Protein AF-D7LCH1-F1 (afdb_monomer_lite)

pLDDT: mean 83.18, std 15.88, range [35.47, 98.12]

Structure (mmCIF, N/CA/C/O backbone):
data_AF-D7LCH1-F1
#
_entry.id   AF-D7LCH1-F1
#
loop_
_atom_site.group_PDB
_atom_site.id
_atom_site.type_symbol
_atom_site.label_atom_id
_atom_site.label_alt_id
_atom_site.label_comp_id
_atom_site.label_asym_id
_atom_site.label_entity_id
_atom_site.label_seq_id
_atom_site.pdbx_PDB_ins_code
_atom_site.Cartn_x
_atom_site.Cartn_y
_atom_site.Cartn_z
_atom_site.occupancy
_atom_site.B_iso_or_equiv
_atom_site.auth_seq_id
_atom_site.auth_comp_id
_atom_site.auth_asym_id
_atom_site.auth_atom_id
_atom_site.pdbx_PDB_model_num
ATOM 1 N N . MET A 1 1 ? -57.803 8.900 32.829 1.00 73.75 1 MET A N 1
ATOM 2 C CA . MET A 1 1 ? -57.275 7.918 33.805 1.00 73.75 1 MET A CA 1
ATOM 3 C C . MET A 1 1 ? -57.271 6.503 33.220 1.00 73.75 1 MET A C 1
ATOM 5 O O . MET A 1 1 ? -56.228 5.870 33.260 1.00 73.75 1 MET A O 1
ATOM 9 N N . GLU A 1 2 ? -58.357 6.046 32.583 1.00 81.81 2 GLU A N 1
ATOM 10 C CA . GLU A 1 2 ? -58.439 4.719 31.927 1.00 81.81 2 GLU A CA 1
ATOM 11 C C . GLU A 1 2 ? -57.365 4.449 30.860 1.00 81.81 2 GLU A C 1
ATOM 13 O O . GLU A 1 2 ? -56.779 3.370 30.848 1.00 81.81 2 GLU A O 1
ATOM 18 N N . ALA A 1 3 ? -57.042 5.430 30.008 1.00 83.75 3 ALA A N 1
ATOM 19 C CA . ALA A 1 3 ? -55.976 5.284 29.010 1.00 83.75 3 ALA A CA 1
ATOM 20 C C . ALA A 1 3 ? -54.588 5.071 29.649 1.00 83.75 3 ALA A C 1
ATOM 22 O O . ALA A 1 3 ? -53.790 4.275 29.167 1.00 83.75 3 ALA A O 1
ATOM 23 N N . LEU A 1 4 ? -54.317 5.735 30.779 1.00 84.38 4 LEU A N 1
ATOM 24 C CA . LEU A 1 4 ? -53.052 5.620 31.515 1.00 84.38 4 LEU A CA 1
ATOM 25 C C . LEU A 1 4 ? -52.938 4.240 32.181 1.00 84.38 4 LEU A C 1
ATOM 27 O O . LEU A 1 4 ? -51.890 3.607 32.120 1.00 84.38 4 LEU A O 1
ATOM 31 N N . ILE A 1 5 ? -54.043 3.741 32.743 1.00 88.62 5 ILE A N 1
ATOM 32 C CA . ILE A 1 5 ? -54.142 2.388 33.312 1.00 88.62 5 ILE A CA 1
ATOM 33 C C . ILE A 1 5 ? -53.990 1.317 32.220 1.00 88.62 5 ILE A C 1
ATOM 35 O O . ILE A 1 5 ? -53.261 0.346 32.412 1.00 88.62 5 ILE A O 1
ATOM 39 N N . SER A 1 6 ? -54.620 1.507 31.058 1.00 90.62 6 SER A N 1
ATOM 40 C CA . SER A 1 6 ? -54.492 0.588 29.918 1.00 90.62 6 SER A CA 1
ATOM 41 C C . SER A 1 6 ? -53.052 0.533 29.403 1.00 90.62 6 SER A C 1
ATOM 43 O O . SER A 1 6 ? -52.514 -0.554 29.205 1.00 90.62 6 SER A O 1
ATOM 45 N N . ASN A 1 7 ? -52.390 1.689 29.282 1.00 90.62 7 ASN A N 1
ATOM 46 C CA . ASN A 1 7 ? -50.976 1.765 28.909 1.00 90.62 7 ASN A CA 1
ATOM 47 C C . ASN A 1 7 ? -50.063 1.107 29.953 1.00 90.62 7 ASN A C 1
ATOM 49 O O . ASN A 1 7 ? -49.114 0.422 29.583 1.00 90.62 7 ASN A O 1
ATOM 53 N N . LEU A 1 8 ? -50.362 1.261 31.248 1.00 92.44 8 LEU A N 1
ATOM 54 C CA . LEU A 1 8 ? -49.617 0.611 32.327 1.00 92.44 8 LEU A CA 1
ATOM 55 C C . LEU A 1 8 ? -49.705 -0.918 32.229 1.00 92.44 8 LEU A C 1
ATOM 57 O O . LEU A 1 8 ? -48.682 -1.598 32.284 1.00 92.44 8 LEU A O 1
ATOM 61 N N . PHE A 1 9 ? -50.909 -1.470 32.058 1.00 94.06 9 PHE A N 1
ATOM 62 C CA . PHE A 1 9 ? -51.089 -2.917 31.910 1.00 94.06 9 PHE A CA 1
ATOM 63 C C . PHE A 1 9 ? -50.500 -3.457 30.606 1.00 94.06 9 PHE A C 1
ATOM 65 O O . PHE A 1 9 ? -49.932 -4.553 30.611 1.00 94.06 9 PHE A O 1
ATOM 72 N N . GLY A 1 10 ? -50.587 -2.687 29.518 1.00 94.62 10 GLY A N 1
ATOM 73 C CA . GLY A 1 10 ? -49.908 -2.992 28.262 1.00 94.62 10 GLY A CA 1
ATOM 74 C C . GLY A 1 10 ? -48.400 -3.098 28.467 1.00 94.62 10 GLY A C 1
ATOM 75 O O . GLY A 1 10 ? -47.816 -4.129 28.151 1.00 94.62 10 GLY A O 1
ATOM 76 N N . ASN A 1 11 ? -47.792 -2.098 29.109 1.00 94.44 11 ASN A N 1
ATOM 77 C CA . ASN A 1 11 ? -46.360 -2.100 29.385 1.00 94.44 11 ASN A CA 1
ATOM 78 C C . ASN A 1 11 ? -45.929 -3.264 30.291 1.00 94.44 11 ASN A C 1
ATOM 80 O O . ASN A 1 11 ? -44.979 -3.973 29.977 1.00 94.44 11 ASN A O 1
ATOM 84 N N . ILE A 1 12 ? -46.673 -3.535 31.370 1.00 94.44 12 ILE A N 1
ATOM 85 C CA . ILE A 1 12 ? -46.417 -4.691 32.246 1.00 94.44 12 ILE A CA 1
ATOM 86 C C . ILE A 1 12 ? -46.485 -6.006 31.455 1.00 94.44 12 ILE A C 1
ATOM 88 O O . ILE A 1 12 ? -45.713 -6.925 31.727 1.00 94.44 12 ILE A O 1
ATOM 92 N N . SER A 1 13 ? -47.402 -6.117 30.492 1.00 94.75 13 SER A N 1
ATOM 93 C CA . SER A 1 13 ? -47.516 -7.303 29.638 1.00 94.75 13 SER A CA 1
ATOM 94 C C . SER A 1 13 ? -46.321 -7.427 28.690 1.00 94.75 13 SER A C 1
ATOM 96 O O . SER A 1 13 ? -45.734 -8.504 28.619 1.00 94.75 13 SER A O 1
ATOM 98 N N . SER A 1 14 ? -45.895 -6.332 28.050 1.00 93.94 14 SER A N 1
ATOM 99 C CA . SER A 1 14 ? -44.679 -6.293 27.224 1.00 93.94 14 SER A CA 1
ATOM 100 C C . SER A 1 14 ? -43.423 -6.642 28.026 1.00 93.94 14 SER A C 1
ATOM 102 O O . SER A 1 14 ? -42.626 -7.470 27.593 1.00 93.94 14 SER A O 1
ATOM 104 N N . LEU A 1 15 ? -43.281 -6.093 29.237 1.00 95.19 15 LEU A N 1
ATOM 105 C CA . LEU A 1 15 ? -42.163 -6.379 30.137 1.00 95.19 15 LEU A CA 1
ATOM 106 C C . LEU A 1 15 ? -42.112 -7.864 30.527 1.00 95.19 15 LEU A C 1
ATOM 108 O O . LEU A 1 15 ? -41.034 -8.454 30.561 1.00 95.19 15 LEU A O 1
ATOM 112 N N . LYS A 1 16 ? -43.267 -8.487 30.798 1.00 95.31 16 LYS A N 1
ATOM 113 C CA . LYS A 1 16 ? -43.349 -9.931 31.071 1.00 95.31 16 LYS A CA 1
ATOM 114 C C . LYS A 1 16 ? -42.890 -10.758 29.874 1.00 95.31 16 LYS A C 1
ATOM 116 O O . LYS A 1 16 ? -42.124 -11.697 30.066 1.00 95.31 16 LYS A O 1
ATOM 121 N N . SER A 1 17 ? -43.326 -10.409 28.665 1.00 95.06 17 SER A N 1
ATOM 122 C CA . SER A 1 17 ? -42.895 -11.095 27.442 1.00 95.06 17 SER A CA 1
ATOM 123 C C . SER A 1 17 ? -41.387 -10.966 27.228 1.00 95.06 17 SER A C 1
ATOM 125 O O . SER A 1 17 ? -40.713 -11.979 27.068 1.00 95.06 17 SER A O 1
ATOM 127 N N . ALA A 1 18 ? -40.839 -9.753 27.345 1.00 93.69 18 ALA A N 1
ATOM 128 C CA . ALA A 1 18 ? -39.402 -9.506 27.223 1.00 93.69 18 ALA A CA 1
ATOM 129 C C . ALA A 1 18 ? -38.585 -10.278 28.275 1.00 93.69 18 ALA A C 1
ATOM 131 O O . ALA A 1 18 ? -37.511 -10.801 27.986 1.00 93.69 18 ALA A O 1
ATOM 132 N N . TYR A 1 19 ? -39.110 -10.408 29.496 1.00 95.12 19 TYR A N 1
ATOM 133 C CA . TYR A 1 19 ? -38.478 -11.208 30.543 1.00 95.12 19 TYR A CA 1
ATOM 134 C C . TYR A 1 19 ? -38.484 -12.713 30.226 1.00 95.12 19 TYR A C 1
ATOM 136 O O . TYR A 1 19 ? -37.492 -13.393 30.483 1.00 95.12 19 TYR A O 1
ATOM 144 N N . ILE A 1 20 ? -39.565 -13.240 29.642 1.00 95.00 20 ILE A N 1
ATOM 145 C CA . ILE A 1 20 ? -39.625 -14.637 29.184 1.00 95.00 20 ILE A CA 1
ATOM 146 C C . ILE A 1 20 ? -38.625 -14.869 28.047 1.00 95.00 20 ILE A C 1
ATOM 148 O O . ILE A 1 20 ? -37.915 -15.873 28.060 1.00 95.00 20 ILE A O 1
ATOM 152 N N . GLU A 1 21 ? -38.523 -13.940 27.095 1.00 93.00 21 GLU A N 1
ATOM 153 C CA . GLU A 1 21 ? -37.528 -14.003 26.019 1.00 93.00 21 GLU A CA 1
ATOM 154 C C . GLU A 1 21 ? -36.103 -14.021 26.584 1.00 93.00 21 GLU A C 1
ATOM 156 O O . GLU A 1 21 ? -35.309 -14.887 26.209 1.00 93.00 21 GLU A O 1
ATOM 161 N N . LEU A 1 22 ? -35.808 -13.156 27.561 1.00 94.31 22 LEU A N 1
ATOM 162 C CA . LEU A 1 22 ? -34.526 -13.138 28.267 1.00 94.31 22 LEU A CA 1
ATOM 163 C C . LEU A 1 22 ? -34.238 -14.482 28.954 1.00 94.31 22 LEU A C 1
ATOM 165 O O . LEU A 1 22 ? -33.153 -15.034 28.790 1.00 94.31 22 LEU A O 1
ATOM 169 N N . GLN A 1 23 ? -35.214 -15.048 29.675 1.00 95.00 23 GLN A N 1
ATOM 170 C CA . GLN A 1 23 ? -35.079 -16.370 30.297 1.00 95.00 23 GLN A CA 1
ATOM 171 C C . GLN A 1 23 ? -34.851 -17.476 29.261 1.00 95.00 23 GLN A C 1
ATOM 173 O O . GLN A 1 23 ? -34.010 -18.348 29.471 1.00 95.00 23 GLN A O 1
ATOM 178 N N . SER A 1 24 ? -35.557 -17.435 28.131 1.00 91.81 24 SER A N 1
ATOM 179 C CA . SER A 1 24 ? -35.412 -18.428 27.064 1.00 91.81 24 SER A CA 1
ATOM 180 C C . SER A 1 24 ? -34.032 -18.377 26.400 1.00 91.81 24 SER A C 1
ATOM 182 O O . SER A 1 24 ? -33.470 -19.417 26.066 1.00 91.81 24 SER A O 1
ATOM 184 N N . ALA A 1 25 ? -33.430 -17.187 26.291 1.00 93.12 25 ALA A N 1
ATOM 185 C CA . ALA A 1 25 ? -32.092 -16.994 25.736 1.00 93.12 25 ALA A CA 1
ATOM 186 C C . ALA A 1 25 ? -30.969 -17.540 26.641 1.00 93.12 25 ALA A C 1
ATOM 188 O O . ALA A 1 25 ? -29.835 -17.721 26.195 1.00 93.12 25 ALA A O 1
ATOM 189 N N . HIS A 1 26 ? -31.272 -17.839 27.909 1.00 90.62 26 HIS A N 1
ATOM 190 C CA . HIS A 1 26 ? -30.342 -18.518 28.807 1.00 90.62 26 HIS A CA 1
ATOM 191 C C . HIS A 1 26 ? -30.301 -20.041 28.601 1.00 90.62 26 HIS A C 1
ATOM 193 O O . HIS A 1 26 ? -29.420 -20.694 29.163 1.00 90.62 26 HIS A O 1
ATOM 199 N N . THR A 1 27 ? -31.225 -20.649 27.843 1.00 88.88 27 THR A N 1
ATOM 200 C CA . THR A 1 27 ? -31.251 -22.108 27.634 1.00 88.88 27 THR A CA 1
ATOM 201 C C . THR A 1 27 ? -31.766 -22.492 26.236 1.00 88.88 27 THR A C 1
ATOM 203 O O . THR A 1 27 ? -32.978 -22.521 26.022 1.00 88.88 27 THR A O 1
ATOM 206 N N . PRO A 1 28 ? -30.874 -22.887 25.302 1.00 89.25 28 PRO A N 1
ATOM 207 C CA . PRO A 1 28 ? -29.408 -22.899 25.419 1.00 89.25 28 PRO A CA 1
ATOM 208 C C . PRO A 1 28 ? -28.822 -21.478 25.490 1.00 89.25 28 PRO A C 1
ATOM 210 O O . PRO A 1 28 ? -29.425 -20.543 24.977 1.00 89.25 28 PRO A O 1
ATOM 213 N N . TYR A 1 29 ? -27.657 -21.320 26.133 1.00 92.69 29 TYR A N 1
ATOM 214 C CA . TYR A 1 29 ? -27.012 -20.013 26.324 1.00 92.69 29 TYR A CA 1
ATOM 215 C C . TYR A 1 29 ? -26.673 -19.352 24.983 1.00 92.69 29 TYR A C 1
ATOM 217 O O . TYR A 1 29 ? -25.845 -19.865 24.228 1.00 92.69 29 TYR A O 1
ATOM 225 N N . ASP A 1 30 ? -27.284 -18.201 24.722 1.00 94.19 30 ASP A N 1
ATOM 226 C CA . ASP A 1 30 ? -27.085 -17.413 23.508 1.00 94.19 30 ASP A CA 1
ATOM 227 C C . ASP A 1 30 ? -26.813 -15.941 23.880 1.00 94.19 30 ASP A C 1
ATOM 229 O O . ASP A 1 30 ? -27.742 -15.205 24.225 1.00 94.19 30 ASP A O 1
ATOM 233 N N . PRO A 1 31 ? -25.546 -15.485 23.848 1.00 92.31 31 PRO A N 1
ATOM 234 C CA . PRO A 1 31 ? -25.176 -14.157 24.333 1.00 92.31 31 PRO A CA 1
ATOM 235 C C . PRO A 1 31 ? -25.774 -13.020 23.494 1.00 92.31 31 PRO A C 1
ATOM 237 O O . PRO A 1 31 ? -26.077 -11.959 24.043 1.00 92.31 31 PRO A O 1
ATOM 240 N N . GLU A 1 32 ? -25.980 -13.229 22.191 1.00 93.62 32 GLU A N 1
ATOM 241 C CA . GLU A 1 32 ? -26.575 -12.217 21.314 1.00 93.62 32 GLU A CA 1
ATOM 242 C C . GLU A 1 32 ? -28.067 -12.051 21.614 1.00 93.62 32 GLU A C 1
ATOM 244 O O . GLU A 1 32 ? -28.548 -10.923 21.760 1.00 93.62 32 GLU A O 1
ATOM 249 N N . LYS A 1 33 ? -28.794 -13.162 21.797 1.00 92.94 33 LYS A N 1
ATOM 250 C CA . LYS A 1 33 ? -30.210 -13.114 22.195 1.00 92.94 33 LYS A CA 1
ATOM 251 C C . LYS A 1 33 ? -30.406 -12.569 23.605 1.00 92.94 33 LYS A C 1
ATOM 253 O O . LYS A 1 33 ? -31.349 -11.812 23.819 1.00 92.94 33 LYS A O 1
ATOM 258 N N . ILE A 1 34 ? -29.509 -12.888 24.542 1.00 92.81 34 ILE A N 1
ATOM 259 C CA . ILE A 1 34 ? -29.523 -12.308 25.894 1.00 92.81 34 ILE A CA 1
ATOM 260 C C . ILE A 1 34 ? -29.378 -10.786 25.804 1.00 92.81 34 ILE A C 1
ATOM 262 O O . ILE A 1 34 ? -30.174 -10.058 26.391 1.00 92.81 34 ILE A O 1
ATOM 266 N N . GLN A 1 35 ? -28.412 -10.289 25.026 1.00 92.69 35 GLN A N 1
ATOM 267 C CA . GL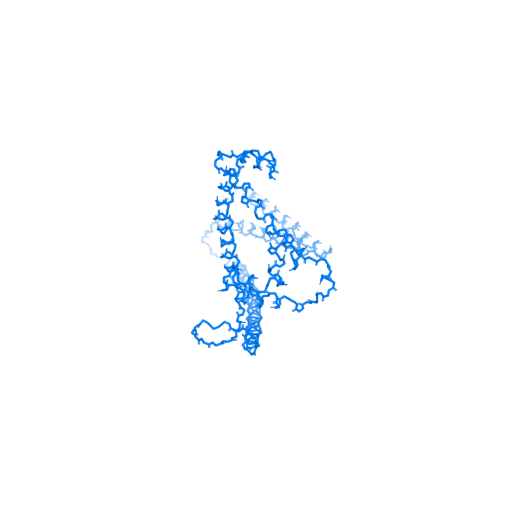N A 1 35 ? -28.209 -8.850 24.866 1.00 92.69 35 GLN A CA 1
ATOM 268 C C . GLN A 1 35 ? -29.401 -8.164 24.179 1.00 92.69 35 GLN A C 1
ATOM 270 O O . GLN A 1 35 ? -29.757 -7.039 24.534 1.00 92.69 35 GLN A O 1
ATOM 275 N N . ALA A 1 36 ? -30.014 -8.815 23.188 1.00 92.62 36 ALA A N 1
ATOM 276 C CA . ALA A 1 36 ? -31.196 -8.294 22.512 1.00 92.62 36 ALA A CA 1
ATOM 277 C C . ALA A 1 36 ? -32.398 -8.194 23.467 1.00 92.62 36 ALA A C 1
ATOM 279 O O . ALA A 1 36 ? -33.003 -7.127 23.563 1.00 92.62 36 ALA A O 1
ATOM 280 N N . ALA A 1 37 ? -32.699 -9.258 24.216 1.00 92.56 37 ALA A N 1
ATOM 281 C CA . ALA A 1 37 ? -33.801 -9.277 25.175 1.00 92.56 37 ALA A CA 1
ATOM 282 C C . ALA A 1 37 ? -33.576 -8.299 26.346 1.00 92.56 37 ALA A C 1
ATOM 284 O O . ALA A 1 37 ? -34.506 -7.602 26.749 1.00 92.56 37 ALA A O 1
ATOM 285 N N . ASP A 1 38 ? -32.338 -8.165 26.839 1.00 93.31 38 ASP A N 1
ATOM 286 C CA . ASP A 1 38 ? -31.973 -7.199 27.888 1.00 93.31 38 ASP A CA 1
ATOM 287 C C . ASP A 1 38 ? -32.267 -5.752 27.457 1.00 93.31 38 ASP A C 1
ATOM 289 O O . ASP A 1 38 ? -32.883 -4.983 28.199 1.00 93.31 38 ASP A O 1
ATOM 293 N N . LYS A 1 39 ? -31.942 -5.391 26.206 1.00 93.56 39 LYS A N 1
ATOM 294 C CA . LYS A 1 39 ? -32.286 -4.071 25.648 1.00 93.56 39 LYS A CA 1
ATOM 295 C C . LYS A 1 39 ? -33.795 -3.815 25.652 1.00 93.56 39 LYS A C 1
ATOM 297 O O . LYS A 1 39 ? -34.212 -2.699 25.965 1.00 93.56 39 LYS A O 1
ATOM 302 N N . VAL A 1 40 ? -34.605 -4.825 25.327 1.00 94.06 40 VAL A N 1
ATOM 303 C CA . VAL A 1 40 ? -36.071 -4.702 25.323 1.00 94.06 40 VAL A CA 1
ATOM 304 C C . VAL A 1 40 ? -36.595 -4.520 26.749 1.00 94.06 40 VAL A C 1
ATOM 306 O O . VAL A 1 40 ? -37.354 -3.584 27.001 1.00 94.06 40 VAL A O 1
ATOM 309 N N . VAL A 1 41 ? -36.120 -5.315 27.712 1.00 94.19 41 VAL A N 1
ATOM 310 C CA . VAL A 1 41 ? -36.471 -5.169 29.139 1.00 94.19 41 VAL A CA 1
ATOM 311 C C . VAL A 1 41 ? -36.154 -3.758 29.643 1.00 94.19 41 VAL A C 1
ATOM 313 O O . VAL A 1 41 ? -37.001 -3.117 30.268 1.00 94.19 41 VAL A O 1
ATOM 316 N N . ILE A 1 42 ? -34.965 -3.237 29.326 1.00 92.44 42 ILE A N 1
ATOM 317 C CA . ILE A 1 42 ? -34.562 -1.873 29.690 1.00 92.44 42 ILE A CA 1
ATOM 318 C C . ILE A 1 42 ? -35.491 -0.832 29.050 1.00 92.44 42 ILE A C 1
ATOM 320 O O . ILE A 1 42 ? -35.887 0.122 29.725 1.00 92.44 42 ILE A O 1
ATOM 324 N N . SER A 1 43 ? -35.868 -0.998 27.777 1.00 92.88 43 SER A N 1
ATOM 325 C CA . SER A 1 43 ? -36.786 -0.059 27.119 1.00 92.88 43 SER A CA 1
ATOM 326 C C . SER A 1 43 ? -38.173 -0.031 27.766 1.00 92.88 43 SER A C 1
ATOM 328 O O . SER A 1 43 ? -38.715 1.054 27.973 1.00 92.88 43 SER A O 1
ATOM 330 N N . GLU A 1 44 ? -38.713 -1.179 28.185 1.00 93.38 44 GLU A N 1
ATOM 331 C CA . GLU A 1 44 ? -40.022 -1.221 28.844 1.00 93.38 44 GLU A CA 1
ATOM 332 C C . GLU A 1 44 ? -39.977 -0.636 30.262 1.00 93.38 44 GLU A C 1
ATOM 334 O O . GLU A 1 44 ? -40.857 0.133 30.651 1.00 93.38 44 GLU A O 1
ATOM 339 N N . LEU A 1 45 ? -38.901 -0.882 31.018 1.00 92.81 45 LEU A N 1
ATOM 340 C CA . LEU A 1 45 ? -38.683 -0.224 32.312 1.00 92.81 45 LEU A CA 1
ATOM 341 C C . LEU A 1 45 ? -38.569 1.303 32.178 1.00 92.81 45 LEU A C 1
ATOM 343 O O . LEU A 1 45 ? -39.064 2.040 33.036 1.00 92.81 45 LEU A O 1
ATOM 347 N N . LYS A 1 46 ? -37.952 1.791 31.095 1.00 90.44 46 LYS A N 1
ATOM 348 C CA . LYS A 1 46 ? -37.884 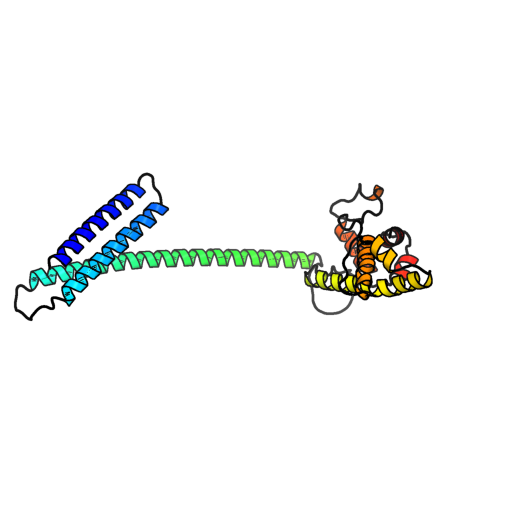3.225 30.794 1.00 90.44 46 LYS A CA 1
ATOM 349 C C . LYS A 1 46 ? -39.273 3.798 30.501 1.00 90.44 46 LYS A C 1
ATOM 351 O O . LYS A 1 46 ? -39.642 4.798 31.113 1.00 90.44 46 LYS A O 1
ATOM 356 N N . ASN A 1 47 ? -40.064 3.126 29.665 1.00 91.88 47 ASN A N 1
ATOM 357 C CA . ASN A 1 47 ? -41.446 3.513 29.365 1.00 91.88 47 ASN A CA 1
ATOM 358 C C . ASN A 1 47 ? -42.318 3.569 30.638 1.00 91.88 47 ASN A C 1
ATOM 360 O O . ASN A 1 47 ? -43.089 4.510 30.830 1.00 91.88 47 ASN A O 1
ATOM 364 N N . LEU A 1 48 ? -42.164 2.605 31.557 1.00 91.62 48 LEU A N 1
ATOM 365 C CA . LEU A 1 48 ? -42.818 2.620 32.876 1.00 91.62 48 LEU A CA 1
ATOM 366 C C . LEU A 1 48 ? -42.420 3.832 33.721 1.00 91.62 48 LEU A C 1
ATOM 368 O O . LEU A 1 48 ? -43.272 4.437 34.376 1.00 91.62 48 LEU A O 1
ATOM 372 N N . SER A 1 49 ? -41.135 4.188 33.713 1.00 86.62 49 SER A N 1
ATOM 373 C CA . SER A 1 49 ? -40.623 5.363 34.421 1.00 86.62 49 SER A CA 1
ATOM 374 C C . SER A 1 49 ? -41.209 6.663 33.860 1.00 86.62 49 SER A C 1
ATOM 376 O O . SER A 1 49 ? -41.666 7.519 34.618 1.00 86.62 49 SER A O 1
ATOM 378 N N . GLU A 1 50 ? -41.285 6.787 32.534 1.00 89.94 50 GLU A N 1
ATOM 379 C CA . GLU A 1 50 ? -41.902 7.933 31.857 1.00 89.94 50 GLU A CA 1
ATOM 380 C C . GLU A 1 50 ? -43.399 8.037 32.180 1.00 89.94 50 GLU A C 1
ATOM 382 O O . GLU A 1 50 ? -43.883 9.110 32.543 1.00 89.94 50 GLU A O 1
ATOM 387 N N . LEU A 1 51 ? -44.130 6.916 32.159 1.00 88.94 51 LEU A N 1
ATOM 388 C CA . LEU A 1 51 ? -45.551 6.881 32.517 1.00 88.94 51 LEU A CA 1
ATOM 389 C C . LEU A 1 51 ? -45.781 7.271 33.989 1.00 88.94 51 LEU A C 1
ATOM 391 O O . LEU A 1 51 ? -46.733 7.987 34.314 1.00 88.94 51 LEU A O 1
ATOM 395 N N . LYS A 1 52 ? -44.879 6.845 34.883 1.00 86.56 52 LYS A N 1
ATOM 396 C CA . LYS A 1 52 ? -44.862 7.250 36.294 1.00 86.56 52 LYS A CA 1
ATOM 397 C C . LYS A 1 52 ? -44.612 8.753 36.451 1.00 86.56 52 LYS A C 1
ATOM 399 O O . LYS A 1 52 ? -45.291 9.389 37.262 1.00 86.56 52 LYS A O 1
ATOM 404 N N . HIS A 1 53 ? -43.670 9.320 35.698 1.00 83.69 53 HIS A N 1
ATOM 405 C CA . HIS A 1 53 ? -43.380 10.756 35.710 1.00 83.69 53 HIS A CA 1
ATOM 406 C C . HIS A 1 53 ? -44.575 11.568 35.205 1.00 83.69 53 HIS A C 1
ATOM 408 O O . HIS A 1 53 ? -45.053 12.461 35.903 1.00 83.69 53 HIS A O 1
ATOM 414 N N . PHE A 1 54 ? -45.136 11.169 34.061 1.00 85.81 54 PHE A N 1
ATOM 415 C CA . PHE A 1 54 ? -46.317 11.780 33.460 1.00 85.81 54 PHE A CA 1
ATOM 416 C C . PHE A 1 54 ? -47.512 11.789 34.422 1.00 85.81 54 PHE A C 1
ATOM 418 O O . PHE A 1 54 ? -48.234 12.781 34.526 1.00 85.81 54 PHE A O 1
ATOM 425 N N . TYR A 1 55 ? -47.720 10.705 35.175 1.00 85.19 55 TYR A N 1
ATOM 426 C CA . TYR A 1 55 ? -48.757 10.670 36.204 1.00 85.19 55 TYR A CA 1
ATOM 427 C C . TYR A 1 55 ? -48.494 11.671 37.341 1.00 85.19 55 TYR A C 1
ATOM 429 O O . TYR A 1 55 ? -49.436 12.336 37.779 1.00 85.19 55 TYR A O 1
ATOM 437 N N . ARG A 1 56 ? -47.242 11.795 37.815 1.00 80.69 56 ARG A N 1
ATOM 438 C CA . ARG A 1 56 ? -46.865 12.755 38.871 1.00 80.69 56 ARG A CA 1
ATOM 439 C C . ARG A 1 56 ? -47.024 14.210 38.413 1.00 80.69 56 ARG A C 1
ATOM 441 O O . ARG A 1 56 ? -47.553 15.004 39.183 1.00 80.69 56 ARG A O 1
ATOM 448 N N . GLU A 1 57 ? -46.612 14.547 37.192 1.00 82.19 57 GLU A N 1
ATOM 449 C CA . GLU A 1 57 ? -46.712 15.911 36.645 1.00 82.19 57 GLU A CA 1
ATOM 450 C C . GLU A 1 57 ? -48.154 16.361 36.416 1.00 82.19 57 GLU A C 1
ATOM 452 O O . GLU A 1 57 ? -48.497 17.491 36.748 1.00 82.19 57 GLU A O 1
ATOM 457 N N . ASN A 1 58 ? -49.010 15.482 35.885 1.00 81.06 58 ASN A N 1
ATOM 458 C CA . ASN A 1 58 ? -50.408 15.815 35.585 1.00 81.06 58 ASN A CA 1
ATOM 459 C C . ASN A 1 58 ? -51.342 15.717 36.798 1.00 81.06 58 ASN A C 1
ATOM 461 O O . ASN A 1 58 ? -52.505 16.107 36.718 1.00 81.06 58 ASN A O 1
ATOM 465 N N . ASN A 1 59 ? -50.851 15.199 37.926 1.00 77.00 59 ASN A N 1
ATOM 466 C CA . ASN A 1 59 ? -51.574 15.175 39.196 1.00 77.00 59 ASN A CA 1
ATOM 467 C C . ASN A 1 59 ? -50.722 15.831 40.302 1.00 77.00 59 ASN A C 1
ATOM 469 O O . ASN A 1 59 ? -50.381 15.161 41.289 1.00 77.00 59 ASN A O 1
ATOM 473 N N . PRO A 1 60 ? -50.358 17.125 40.155 1.00 66.56 60 PRO A N 1
ATOM 474 C CA . PRO A 1 60 ? -49.590 17.841 41.164 1.00 66.56 60 PRO A CA 1
ATOM 475 C C . PRO A 1 60 ? -50.447 17.956 42.429 1.00 66.56 60 PRO A C 1
ATOM 477 O O . PRO A 1 60 ? -51.612 18.351 42.381 1.00 66.56 60 PRO A O 1
ATOM 480 N N . LYS A 1 61 ? -49.915 17.524 43.576 1.00 63.41 61 LYS A N 1
ATOM 481 C CA . LYS A 1 61 ? -50.749 17.324 44.771 1.00 63.41 61 LYS A CA 1
ATOM 482 C C . LYS A 1 61 ? -50.959 18.627 45.559 1.00 63.41 61 LYS A C 1
ATOM 484 O O . LYS A 1 61 ? -49.984 19.342 45.785 1.00 63.41 61 LYS A O 1
ATOM 489 N N . PRO A 1 62 ? -52.187 18.894 46.055 1.00 59.56 62 PRO A N 1
ATOM 490 C CA . PRO A 1 62 ? -52.436 19.977 46.996 1.00 59.56 62 PRO A CA 1
ATOM 491 C C . PRO A 1 62 ? -51.711 19.720 48.321 1.00 59.56 62 PRO A C 1
ATOM 493 O O . PRO A 1 62 ? -51.571 18.576 48.765 1.00 59.56 62 PRO A O 1
ATOM 496 N N . VAL A 1 63 ? -51.273 20.802 48.967 1.00 49.53 63 VAL A N 1
ATOM 497 C CA . VAL A 1 63 ? -50.720 20.784 50.326 1.00 49.53 63 VAL A CA 1
ATOM 498 C C . VAL A 1 63 ? -51.809 20.282 51.277 1.00 49.53 63 VAL A C 1
ATOM 500 O O . VAL A 1 63 ? -52.790 20.980 51.514 1.00 49.53 63 VAL A O 1
ATOM 503 N N . CYS A 1 64 ? -51.667 19.071 51.818 1.00 45.31 64 CYS A N 1
ATOM 504 C CA . CYS A 1 64 ? -52.495 18.642 52.941 1.00 45.31 64 CYS A CA 1
ATOM 505 C C . CYS A 1 64 ? -51.758 17.721 53.920 1.00 45.31 64 CYS A C 1
ATOM 507 O O . CYS A 1 64 ? -50.790 17.033 53.584 1.00 45.31 64 CYS A O 1
ATOM 509 N N . VAL A 1 65 ? -52.236 17.798 55.157 1.00 51.62 65 VAL A N 1
ATOM 510 C CA . VAL A 1 65 ? -51.591 17.477 56.429 1.00 51.62 65 VAL A CA 1
ATOM 511 C C . VAL A 1 65 ? -51.964 16.039 56.836 1.00 51.62 65 VAL A C 1
ATOM 513 O O . VAL A 1 65 ? -53.098 15.815 57.232 1.00 51.62 65 VAL A O 1
ATOM 516 N N . SER A 1 66 ? -51.014 15.088 56.770 1.00 51.72 66 SER A N 1
ATOM 517 C CA . SER A 1 66 ? -51.106 13.683 57.267 1.00 51.72 66 SER A CA 1
ATOM 518 C C . SER A 1 66 ? -51.987 12.690 56.457 1.00 51.72 66 SER A C 1
ATOM 520 O O . SER A 1 66 ? -53.011 13.110 55.923 1.00 51.72 66 SER A O 1
ATOM 522 N N . PRO A 1 67 ? -51.640 11.379 56.311 1.00 54.28 67 PRO A N 1
ATOM 523 C CA . PRO A 1 67 ? -50.552 10.604 56.928 1.00 54.28 67 PRO A CA 1
ATOM 524 C C . PRO A 1 67 ? -49.273 10.658 56.085 1.00 54.28 67 PRO A C 1
ATOM 526 O O . PRO A 1 67 ? -49.176 10.066 55.009 1.00 54.28 67 PRO A O 1
ATOM 529 N N . GLN A 1 68 ? -48.288 11.420 56.564 1.00 59.84 68 GLN A N 1
ATOM 530 C CA . GLN A 1 68 ? -47.029 11.656 55.851 1.00 59.84 68 GLN A CA 1
ATOM 531 C C . GLN A 1 68 ? -46.082 10.445 55.907 1.00 59.84 68 GLN A C 1
ATOM 533 O O . GLN A 1 68 ? -45.291 10.265 54.984 1.00 59.84 68 GLN A O 1
ATOM 538 N N . ASP A 1 69 ? -46.226 9.566 56.902 1.00 62.44 69 ASP A N 1
ATOM 539 C CA . ASP A 1 69 ? -45.215 8.549 57.218 1.00 62.44 69 ASP A CA 1
ATOM 540 C C . ASP A 1 69 ? -45.147 7.390 56.214 1.00 62.44 69 ASP A C 1
ATOM 542 O O . ASP A 1 69 ? -44.060 7.052 55.752 1.00 62.44 69 ASP A O 1
ATOM 546 N N . SER A 1 70 ? -46.277 6.798 55.799 1.00 68.19 70 SER A N 1
ATOM 547 C CA . SER A 1 70 ? -46.244 5.655 54.859 1.00 68.19 70 SER A CA 1
ATOM 548 C C . SER A 1 70 ? -45.835 6.070 53.444 1.00 68.19 70 SER A C 1
ATOM 550 O O . SER A 1 70 ? -45.161 5.325 52.732 1.00 68.19 70 SER A O 1
ATOM 552 N N . ARG A 1 71 ? -46.211 7.289 53.040 1.00 68.56 71 ARG A N 1
ATOM 553 C CA . ARG A 1 71 ? -45.878 7.845 51.726 1.00 68.56 71 ARG A CA 1
ATOM 554 C C . ARG A 1 71 ? -44.414 8.258 51.650 1.00 68.56 71 ARG A C 1
ATOM 556 O O . ARG A 1 71 ? -43.757 7.944 50.662 1.00 68.56 71 ARG A O 1
ATOM 563 N N . LEU A 1 72 ? -43.913 8.935 52.683 1.00 76.25 72 LEU A N 1
ATOM 564 C CA . LEU A 1 72 ? -42.505 9.305 52.783 1.00 76.25 72 LEU A CA 1
ATOM 565 C C . LEU A 1 72 ? -41.623 8.053 52.875 1.00 76.25 72 LEU A C 1
ATOM 567 O O . LEU A 1 72 ? -40.596 7.990 52.209 1.00 76.25 72 LEU A O 1
ATOM 571 N N . ALA A 1 73 ? -42.059 7.016 53.599 1.00 79.12 73 ALA A N 1
ATOM 572 C CA . ALA A 1 73 ? -41.360 5.734 53.652 1.00 79.12 73 ALA A CA 1
ATOM 573 C C . ALA A 1 73 ? -41.243 5.059 52.272 1.00 79.12 73 ALA A C 1
ATOM 575 O O . ALA A 1 73 ? -40.175 4.555 51.934 1.00 79.12 73 ALA A O 1
ATOM 576 N N . ALA A 1 74 ? -42.299 5.084 51.448 1.00 79.94 74 ALA A N 1
ATOM 577 C CA . ALA A 1 74 ? -42.246 4.542 50.087 1.00 79.94 74 ALA A CA 1
ATOM 578 C C . ALA A 1 74 ? -41.273 5.319 49.177 1.00 79.94 74 ALA A C 1
ATOM 580 O O . ALA A 1 74 ? -40.579 4.719 48.358 1.00 79.94 74 ALA A O 1
ATOM 581 N N . GLU A 1 75 ? -41.188 6.642 49.337 1.00 81.12 75 GLU A N 1
ATOM 582 C CA . GLU A 1 75 ? -40.255 7.491 48.586 1.00 81.12 75 GLU A CA 1
ATOM 583 C C . GLU A 1 75 ? -38.801 7.301 49.043 1.00 81.12 75 GLU A C 1
ATOM 585 O O . GLU A 1 75 ? -37.906 7.167 48.209 1.00 81.12 75 GLU A O 1
ATOM 590 N N . ILE A 1 76 ? -38.568 7.180 50.353 1.00 84.38 76 ILE A N 1
ATOM 591 C CA . ILE A 1 76 ? -37.259 6.819 50.917 1.00 84.38 76 ILE A CA 1
ATOM 592 C C . ILE A 1 76 ? -36.820 5.444 50.401 1.00 84.38 76 ILE A C 1
ATOM 594 O O . ILE A 1 76 ? -35.677 5.286 49.977 1.00 84.38 76 ILE A O 1
ATOM 598 N N . GLN A 1 77 ? -37.721 4.457 50.385 1.00 87.81 77 GLN A N 1
ATOM 599 C CA . GLN A 1 77 ? -37.432 3.116 49.874 1.00 87.81 77 GLN A CA 1
ATOM 600 C C . GLN A 1 77 ? -37.045 3.142 48.387 1.00 87.81 77 GLN A C 1
ATOM 602 O O . GLN A 1 77 ? -36.111 2.453 47.972 1.00 87.81 77 GLN A O 1
ATOM 607 N N . GLU A 1 78 ? -37.734 3.953 47.581 1.00 85.25 78 GLU A N 1
ATOM 608 C CA . GLU A 1 78 ? -37.395 4.151 46.173 1.00 85.25 78 GLU A CA 1
ATOM 609 C C . GLU A 1 78 ? -35.997 4.767 46.018 1.00 85.25 78 GLU A C 1
ATOM 611 O O . GLU A 1 78 ? -35.166 4.222 45.288 1.00 85.25 78 GLU A O 1
ATOM 616 N N . GLN A 1 79 ? -35.693 5.841 46.750 1.00 88.88 79 GLN A N 1
ATOM 617 C CA . GLN A 1 79 ? -34.370 6.474 46.718 1.00 88.88 79 GLN A CA 1
ATOM 618 C C . GLN A 1 79 ? -33.258 5.520 47.175 1.00 88.88 79 GLN A C 1
ATOM 620 O O . GLN A 1 79 ? -32.190 5.480 46.565 1.00 88.88 79 GLN A O 1
ATOM 625 N N . GLN A 1 80 ? -33.509 4.695 48.194 1.00 91.62 80 GLN A N 1
ATOM 626 C CA . GLN A 1 80 ? -32.573 3.658 48.632 1.00 91.62 80 GLN A CA 1
ATOM 627 C C . GLN A 1 80 ? -32.341 2.590 47.557 1.00 91.62 80 GLN A C 1
ATOM 629 O O . GLN A 1 80 ? -31.208 2.143 47.373 1.00 91.62 80 GLN A O 1
ATOM 634 N N . SER A 1 81 ? -33.384 2.178 46.828 1.00 89.12 81 SER A N 1
ATOM 635 C CA . SER A 1 81 ? -33.235 1.238 45.710 1.00 89.12 81 SER A CA 1
ATOM 636 C C . SER A 1 81 ? -32.399 1.835 44.575 1.00 89.12 81 SER A C 1
ATOM 638 O O . SER A 1 81 ? -31.515 1.166 44.045 1.00 89.12 81 SER A O 1
ATOM 640 N N . LEU A 1 82 ? -32.600 3.122 44.276 1.00 88.88 82 LEU A N 1
ATOM 641 C CA . LEU A 1 82 ? -31.840 3.845 43.264 1.00 88.88 82 LEU A CA 1
ATOM 642 C C . LEU A 1 82 ? -30.363 3.985 43.658 1.00 88.88 82 LEU A C 1
ATOM 644 O O . LEU A 1 82 ? -29.484 3.759 42.828 1.00 88.88 82 LEU A O 1
ATOM 648 N N . LEU A 1 83 ? -30.081 4.285 44.930 1.00 92.62 83 LEU A N 1
ATOM 649 C CA . LEU A 1 83 ? -28.715 4.323 45.459 1.00 92.62 83 LEU A CA 1
ATOM 650 C C . LEU A 1 83 ? -28.004 2.976 45.300 1.00 92.62 83 LEU A C 1
ATOM 652 O O . LEU A 1 83 ? -26.858 2.953 44.859 1.00 92.62 83 LEU A O 1
ATOM 656 N N . LYS A 1 84 ? -28.685 1.855 45.575 1.00 94.31 84 LYS A N 1
ATOM 657 C CA . LYS A 1 84 ? -28.124 0.512 45.346 1.00 94.31 84 LYS A CA 1
ATOM 658 C C . LYS A 1 84 ? -27.814 0.264 43.868 1.00 94.31 84 LYS A C 1
ATOM 660 O O . LYS A 1 84 ? -26.764 -0.291 43.555 1.00 94.31 84 LYS A O 1
ATOM 665 N N . THR A 1 85 ? -28.684 0.698 42.954 1.00 89.75 85 THR A N 1
ATOM 666 C CA . THR A 1 85 ? -28.436 0.597 41.505 1.00 89.75 85 THR A CA 1
ATOM 667 C C . THR A 1 85 ? -27.202 1.395 41.093 1.00 89.75 85 THR A C 1
ATOM 669 O O . THR A 1 85 ? -26.346 0.872 40.375 1.00 89.75 85 THR A O 1
ATOM 672 N N . TYR A 1 86 ? -27.068 2.634 41.574 1.00 92.69 86 TYR A N 1
ATOM 673 C CA . TYR A 1 86 ? -25.876 3.437 41.311 1.00 92.69 86 TYR A CA 1
ATOM 674 C C . TYR A 1 86 ? -24.619 2.810 41.910 1.00 92.69 86 TYR A C 1
ATOM 676 O O . TYR A 1 86 ? -23.593 2.787 41.243 1.00 92.69 86 TYR A O 1
ATOM 684 N N . GLU A 1 87 ? -24.689 2.233 43.109 1.00 94.81 87 GLU A N 1
ATOM 685 C CA . GLU A 1 87 ? -23.558 1.529 43.718 1.00 94.81 87 GLU A CA 1
ATOM 686 C C . GLU A 1 87 ? -23.073 0.355 42.846 1.00 94.81 87 GLU A C 1
ATOM 688 O O . GLU A 1 87 ? -21.872 0.206 42.610 1.00 94.81 87 GLU A O 1
ATOM 693 N N . VAL A 1 88 ? -23.995 -0.456 42.313 1.00 94.25 88 VAL A N 1
ATOM 694 C CA . VAL A 1 88 ? -23.661 -1.554 41.387 1.00 94.25 88 VAL A CA 1
ATOM 695 C C . VAL A 1 88 ? -23.047 -1.016 40.094 1.00 94.25 88 VAL A C 1
ATOM 697 O O . VAL A 1 88 ? -22.053 -1.559 39.609 1.00 94.25 88 VAL A O 1
ATOM 700 N N . MET A 1 89 ? -23.598 0.068 39.548 1.00 91.62 89 MET A N 1
ATOM 701 C CA . MET A 1 89 ? -23.092 0.695 38.328 1.00 91.62 89 MET A CA 1
ATOM 702 C C . MET A 1 89 ? -21.688 1.280 38.521 1.00 91.62 89 MET A C 1
ATOM 704 O O . MET A 1 89 ? -20.825 1.089 37.668 1.00 91.62 89 MET A O 1
ATOM 708 N N . VAL A 1 90 ? -21.429 1.920 39.664 1.00 95.69 90 VAL A N 1
ATOM 709 C CA . VAL A 1 90 ? -20.099 2.425 40.033 1.00 95.69 90 VAL A CA 1
ATOM 710 C C . VAL A 1 90 ? -19.096 1.276 40.110 1.00 95.69 90 VAL A C 1
ATOM 712 O O . VAL A 1 90 ? -18.032 1.370 39.504 1.00 95.69 90 VAL A O 1
ATOM 715 N N . LYS A 1 91 ? -19.445 0.159 40.765 1.00 95.69 91 LYS A N 1
ATOM 716 C CA . LYS A 1 91 ? -18.580 -1.035 40.816 1.00 95.69 91 LYS A CA 1
ATOM 717 C C . LYS A 1 91 ? -18.305 -1.607 39.421 1.00 95.69 91 LYS A C 1
ATOM 719 O O . LYS A 1 91 ? -17.169 -1.978 39.131 1.00 95.69 91 LYS A O 1
ATOM 724 N N . LYS A 1 92 ? -19.313 -1.638 38.541 1.00 94.38 92 LYS A N 1
ATOM 725 C CA . LYS A 1 92 ? -19.158 -2.082 37.146 1.00 94.38 92 LYS A CA 1
ATOM 726 C C . LYS A 1 92 ? -18.186 -1.186 36.375 1.00 94.38 92 LYS A C 1
ATOM 728 O O . LYS A 1 92 ? -17.243 -1.701 35.784 1.00 94.38 92 LYS A O 1
ATOM 733 N N . PHE A 1 93 ? -18.378 0.132 36.413 1.00 95.75 93 PHE A N 1
ATOM 734 C CA . PHE A 1 93 ? -17.482 1.066 35.727 1.00 95.75 93 PHE A CA 1
ATOM 735 C C . PHE A 1 93 ? -16.068 1.038 36.302 1.00 95.75 93 PHE A C 1
ATOM 737 O O . PHE A 1 93 ? -15.105 1.092 35.547 1.00 95.75 93 PHE A O 1
ATOM 744 N N . GLN A 1 94 ? -15.921 0.876 37.617 1.00 97.44 94 GLN A N 1
ATOM 745 C CA . GLN A 1 94 ? -14.610 0.716 38.238 1.00 97.44 94 GLN A CA 1
ATOM 746 C C . GLN A 1 94 ? -13.886 -0.539 37.725 1.00 97.44 94 GLN A C 1
ATOM 748 O O . GLN A 1 94 ? -12.701 -0.468 37.407 1.00 97.44 94 GLN A O 1
ATOM 753 N N . SER A 1 95 ? -14.595 -1.663 37.579 1.00 95.62 95 SER A N 1
ATOM 754 C CA . SER A 1 95 ? -14.036 -2.879 36.975 1.00 95.62 95 SER A CA 1
ATOM 755 C C . SER A 1 95 ? -13.675 -2.688 35.499 1.00 95.62 95 SER A C 1
ATOM 757 O O . SER A 1 95 ? -12.674 -3.235 35.043 1.00 95.62 95 SER A O 1
ATOM 759 N N . GLU A 1 96 ? -14.475 -1.937 34.740 1.00 96.50 96 GLU A N 1
ATOM 760 C CA . GLU A 1 96 ? -14.213 -1.664 33.323 1.00 96.50 96 GLU A CA 1
ATOM 761 C C . GLU A 1 96 ? -12.974 -0.778 33.138 1.00 96.50 96 GLU A C 1
ATOM 763 O O . GLU A 1 96 ? -12.130 -1.081 32.296 1.00 96.50 96 GLU A O 1
ATOM 768 N N . ILE A 1 97 ? -12.813 0.246 33.984 1.00 97.50 97 ILE A N 1
ATOM 769 C CA . ILE A 1 97 ? -11.609 1.088 34.035 1.00 97.50 97 ILE A CA 1
ATOM 770 C C . ILE A 1 97 ? -10.378 0.228 34.341 1.00 97.50 97 ILE A C 1
ATOM 772 O O . ILE A 1 97 ? -9.418 0.259 33.581 1.00 97.50 97 ILE A O 1
ATOM 776 N N . GLN A 1 98 ? -10.428 -0.613 35.379 1.00 97.62 98 GLN A N 1
ATOM 777 C CA . GLN A 1 98 ? -9.313 -1.502 35.738 1.00 97.62 98 GLN A CA 1
ATOM 778 C C . GLN A 1 98 ? -8.940 -2.476 34.610 1.00 97.62 98 GLN A C 1
ATOM 780 O O . GLN A 1 98 ? -7.756 -2.736 34.370 1.00 97.62 98 GLN A O 1
ATOM 785 N N . ASN A 1 99 ? -9.936 -3.013 33.899 1.00 96.50 99 ASN A N 1
ATOM 786 C CA . ASN A 1 99 ? -9.691 -3.871 32.745 1.00 96.50 99 ASN A CA 1
ATOM 787 C C . ASN A 1 99 ? -9.010 -3.091 31.606 1.00 96.50 99 ASN A C 1
ATOM 789 O O . ASN A 1 99 ? -8.028 -3.564 31.036 1.00 96.50 99 ASN A O 1
ATOM 793 N N . LYS A 1 100 ? -9.471 -1.870 31.315 1.00 97.50 100 LYS A N 1
ATOM 794 C CA . LYS A 1 100 ? -8.856 -1.011 30.295 1.00 97.50 100 LYS A CA 1
ATOM 795 C C . LYS A 1 100 ? -7.440 -0.574 30.665 1.00 97.50 100 LYS A C 1
ATOM 797 O O . LYS A 1 100 ? -6.565 -0.623 29.805 1.00 97.50 100 LYS A O 1
ATOM 802 N N . ASP A 1 101 ? -7.176 -0.253 31.926 1.00 97.81 101 ASP A N 1
ATOM 803 C CA . ASP A 1 101 ? -5.825 0.048 32.414 1.00 97.81 101 ASP A CA 1
ATOM 804 C C . ASP A 1 101 ? -4.881 -1.157 32.256 1.00 97.81 101 ASP A C 1
ATOM 806 O O . ASP A 1 101 ? -3.711 -1.009 31.880 1.00 97.81 101 ASP A O 1
ATOM 810 N N . SER A 1 102 ? -5.398 -2.372 32.466 1.00 97.31 102 SER A N 1
ATOM 811 C CA . SER A 1 102 ? -4.652 -3.616 32.242 1.00 97.31 102 SER A CA 1
ATOM 812 C C . SER A 1 102 ? -4.341 -3.830 30.755 1.00 97.31 102 SER A C 1
ATOM 814 O O . SER A 1 102 ? -3.201 -4.147 30.410 1.00 97.31 102 SER A O 1
ATOM 816 N N . GLU A 1 103 ? -5.312 -3.604 29.861 1.00 97.69 103 GLU A N 1
ATOM 817 C CA . GLU A 1 103 ? -5.111 -3.645 28.403 1.00 97.69 103 GLU A CA 1
ATOM 818 C C . GLU A 1 103 ? -4.060 -2.615 27.948 1.00 97.69 103 GLU A C 1
ATOM 820 O O . GLU A 1 103 ? -3.156 -2.953 27.180 1.00 97.69 103 GLU A O 1
ATOM 825 N N . ILE A 1 104 ? -4.126 -1.378 28.454 1.00 98.12 104 ILE A N 1
ATOM 826 C CA . ILE A 1 104 ? -3.149 -0.320 28.154 1.00 98.12 104 ILE A CA 1
ATOM 827 C C . ILE A 1 104 ? -1.747 -0.752 28.586 1.00 98.12 104 ILE A C 1
ATOM 829 O O . ILE A 1 104 ? -0.804 -0.657 27.799 1.00 98.12 104 ILE A O 1
ATOM 833 N N . THR A 1 105 ? -1.609 -1.278 29.804 1.00 97.62 105 THR A N 1
ATOM 834 C CA . THR A 1 105 ? -0.322 -1.748 30.336 1.00 97.62 105 THR A CA 1
ATOM 835 C C . THR A 1 105 ? 0.269 -2.860 29.466 1.00 97.62 105 THR A C 1
ATOM 837 O O . THR A 1 105 ? 1.447 -2.809 29.109 1.00 97.62 105 THR A O 1
ATOM 840 N N . GLN A 1 106 ? -0.551 -3.828 29.044 1.00 97.88 106 GLN A N 1
ATOM 841 C CA . GLN A 1 106 ? -0.120 -4.898 28.137 1.00 97.88 106 GLN A CA 1
ATOM 842 C C . GLN A 1 106 ? 0.324 -4.364 26.769 1.00 97.88 106 GLN A C 1
ATOM 844 O O . GLN A 1 106 ? 1.311 -4.837 26.203 1.00 97.88 106 GLN A O 1
ATOM 849 N N . MET A 1 107 ? -0.387 -3.379 26.216 1.00 96.94 107 MET A N 1
ATOM 850 C CA . MET A 1 107 ? -0.029 -2.775 24.930 1.00 96.94 107 MET A CA 1
ATOM 851 C C . MET A 1 107 ? 1.265 -1.961 25.024 1.00 96.94 107 MET A C 1
ATOM 853 O O . MET A 1 107 ? 2.115 -2.073 24.141 1.00 96.94 107 MET A O 1
ATOM 857 N N . LEU A 1 108 ? 1.464 -1.211 26.111 1.00 97.56 108 LEU A N 1
ATOM 858 C CA . LEU A 1 108 ? 2.721 -0.508 26.385 1.00 97.56 108 LEU A CA 1
ATOM 859 C C . LEU A 1 108 ? 3.899 -1.483 26.499 1.00 97.56 108 LEU A C 1
ATOM 861 O O . LEU A 1 108 ? 4.950 -1.233 25.911 1.00 97.56 108 LEU A O 1
ATOM 865 N N . GLN A 1 109 ? 3.710 -2.624 27.168 1.00 97.31 109 GLN A N 1
ATOM 866 C CA . GLN A 1 109 ? 4.731 -3.670 27.234 1.00 97.31 109 GLN A CA 1
ATOM 867 C C . GLN A 1 109 ? 5.080 -4.214 25.840 1.00 97.31 109 GLN A C 1
ATOM 869 O O . GLN A 1 109 ? 6.256 -4.331 25.504 1.00 97.31 109 GLN A O 1
ATOM 874 N N . LYS A 1 110 ? 4.082 -4.484 24.987 1.00 97.12 110 LYS A N 1
ATOM 875 C CA . LYS A 1 110 ? 4.326 -4.925 23.601 1.00 97.12 110 LYS A CA 1
ATOM 876 C C . LYS A 1 110 ? 5.105 -3.890 22.786 1.00 97.12 110 LYS A C 1
ATOM 878 O O . LYS A 1 110 ? 5.953 -4.270 21.979 1.00 97.12 110 LYS A O 1
ATOM 883 N N . ILE A 1 111 ? 4.829 -2.601 22.988 1.00 97.31 111 ILE A N 1
ATOM 884 C CA . ILE A 1 111 ? 5.572 -1.508 22.345 1.00 97.31 111 ILE A CA 1
ATOM 885 C C . ILE A 1 111 ? 7.030 -1.503 22.815 1.00 97.31 111 ILE A C 1
ATOM 887 O O . ILE A 1 111 ? 7.929 -1.393 21.980 1.00 97.31 111 ILE A O 1
ATOM 891 N N . ASP A 1 112 ? 7.285 -1.656 24.117 1.00 97.31 112 ASP A N 1
ATOM 892 C CA . ASP A 1 112 ? 8.651 -1.730 24.646 1.00 97.31 112 ASP A CA 1
ATOM 893 C C . ASP A 1 112 ? 9.406 -2.948 24.096 1.00 97.31 112 ASP A C 1
ATOM 895 O O . ASP A 1 112 ? 10.498 -2.809 23.549 1.00 97.31 112 ASP A O 1
ATOM 899 N N . GLU A 1 113 ? 8.794 -4.134 24.116 1.00 96.44 113 GLU A N 1
ATOM 900 C CA . GLU A 1 113 ? 9.384 -5.354 23.559 1.00 96.44 113 GLU A CA 1
ATOM 901 C C . GLU A 1 113 ? 9.710 -5.212 22.062 1.00 96.44 113 GLU A C 1
ATOM 903 O O . GLU A 1 113 ? 10.782 -5.630 21.607 1.00 96.44 113 GLU A O 1
ATOM 908 N N . ALA A 1 114 ? 8.810 -4.605 21.283 1.00 93.50 114 ALA A N 1
ATOM 909 C CA . ALA A 1 114 ? 9.038 -4.317 19.871 1.00 93.50 114 ALA A CA 1
ATOM 910 C C . ALA A 1 114 ? 10.180 -3.308 19.674 1.00 93.50 114 ALA A C 1
ATOM 912 O O . ALA A 1 114 ? 11.043 -3.520 18.821 1.00 93.50 114 ALA A O 1
ATOM 913 N N . ASN A 1 115 ? 10.247 -2.258 20.496 1.00 93.50 115 ASN A N 1
ATOM 914 C CA . ASN A 1 115 ? 11.337 -1.285 20.470 1.00 93.50 115 ASN A CA 1
ATOM 915 C C . ASN A 1 115 ? 12.681 -1.910 20.848 1.00 93.50 115 ASN A C 1
ATOM 917 O O . ASN A 1 115 ? 13.683 -1.649 20.184 1.00 93.50 115 ASN A O 1
ATOM 921 N N . GLN A 1 116 ? 12.724 -2.787 21.851 1.00 95.31 116 GLN A N 1
ATOM 922 C CA . GLN A 1 116 ? 13.934 -3.522 22.206 1.00 95.31 116 GLN A CA 1
ATOM 923 C C . GLN A 1 116 ? 14.393 -4.437 21.066 1.00 95.31 116 GLN A C 1
ATOM 925 O O . GLN A 1 116 ? 15.588 -4.493 20.766 1.00 95.31 116 GLN A O 1
ATOM 930 N N . LYS A 1 117 ? 13.464 -5.135 20.396 1.00 92.69 117 LYS A N 1
ATOM 931 C CA . LYS A 1 117 ? 13.766 -5.931 19.194 1.00 92.69 117 LYS A CA 1
ATOM 932 C C . LYS A 1 117 ? 14.295 -5.050 18.065 1.00 92.69 117 LYS A C 1
ATOM 934 O O . LYS A 1 117 ? 15.321 -5.394 17.484 1.00 92.69 117 LYS A O 1
ATOM 939 N N . ARG A 1 118 ? 13.663 -3.899 17.811 1.00 89.69 118 ARG A N 1
ATOM 940 C CA . ARG A 1 118 ? 14.112 -2.906 16.824 1.00 89.69 118 ARG A CA 1
ATOM 941 C C . ARG A 1 118 ? 15.533 -2.436 17.124 1.00 89.69 118 ARG A C 1
ATOM 943 O O . ARG A 1 118 ? 16.374 -2.495 16.242 1.00 89.69 118 ARG A O 1
ATOM 950 N N . LEU A 1 119 ? 15.830 -2.052 18.366 1.00 90.88 119 LEU A N 1
ATOM 951 C CA . LEU A 1 119 ? 17.163 -1.602 18.781 1.00 90.88 119 LEU A CA 1
ATOM 952 C C . LEU A 1 119 ? 18.219 -2.710 18.672 1.00 90.88 119 LEU A C 1
ATOM 954 O O . LEU A 1 119 ? 19.351 -2.443 18.274 1.00 90.88 119 LEU A O 1
ATOM 958 N N . LYS A 1 120 ? 17.878 -3.958 19.019 1.00 88.69 120 LYS A N 1
ATOM 959 C CA . LYS A 1 120 ? 18.773 -5.111 18.826 1.00 88.69 120 LYS A CA 1
ATOM 960 C C . LYS A 1 120 ? 19.042 -5.360 17.345 1.00 88.69 120 LYS A C 1
ATOM 962 O O . LYS A 1 120 ? 20.192 -5.571 16.974 1.00 88.69 120 LYS A O 1
ATOM 967 N N . LEU A 1 121 ? 18.005 -5.300 16.511 1.00 79.50 121 LEU A N 1
ATOM 968 C CA . LEU A 1 121 ? 18.136 -5.438 15.065 1.00 79.50 121 LEU A CA 1
ATOM 969 C C . LEU A 1 121 ? 18.990 -4.304 14.490 1.00 79.50 121 LEU A C 1
ATOM 971 O O . LEU A 1 121 ? 19.924 -4.579 13.755 1.00 79.50 121 LEU A O 1
ATOM 975 N N . GLU A 1 122 ? 18.756 -3.061 14.904 1.00 79.00 122 GLU A N 1
ATOM 976 C CA . GLU A 1 122 ? 19.541 -1.891 14.501 1.00 79.00 122 GLU A CA 1
ATOM 977 C C . GLU A 1 122 ? 21.022 -2.041 14.888 1.00 79.00 122 GLU A C 1
ATOM 979 O O . GLU A 1 122 ? 21.905 -1.775 14.078 1.00 79.00 122 GLU A O 1
ATOM 984 N N . LYS A 1 123 ? 21.323 -2.539 16.097 1.00 80.50 123 LYS A N 1
ATOM 985 C CA . LYS A 1 123 ? 22.702 -2.848 16.517 1.00 80.50 123 LYS A CA 1
ATOM 986 C C . LYS A 1 123 ? 23.326 -3.975 15.693 1.00 80.50 123 LYS A C 1
ATOM 988 O O . LYS A 1 123 ? 24.482 -3.856 15.303 1.00 80.50 123 LYS A O 1
ATOM 993 N N . ASN A 1 124 ? 22.580 -5.041 15.408 1.00 73.94 124 ASN A N 1
ATOM 994 C CA . ASN A 1 124 ? 23.055 -6.135 14.558 1.00 73.94 124 ASN A CA 1
ATOM 995 C C . ASN A 1 124 ? 23.310 -5.658 13.123 1.00 73.94 124 ASN A C 1
ATOM 997 O O . ASN A 1 124 ? 24.311 -6.041 12.526 1.00 73.94 124 ASN A O 1
ATOM 1001 N N . LEU A 1 125 ? 22.456 -4.779 12.594 1.00 64.62 125 LEU A N 1
ATOM 1002 C CA . LEU A 1 125 ? 22.647 -4.141 11.295 1.00 64.62 125 LEU A CA 1
ATOM 1003 C C . LEU A 1 125 ? 23.886 -3.236 11.309 1.00 64.62 125 LEU A C 1
ATOM 1005 O O . LEU A 1 125 ? 24.707 -3.354 10.408 1.00 64.62 125 LEU A O 1
ATOM 1009 N N . LYS A 1 126 ? 24.103 -2.426 12.357 1.00 70.94 126 LYS A N 1
ATOM 1010 C CA . LYS A 1 126 ? 25.342 -1.639 12.550 1.00 70.94 126 LYS A CA 1
ATOM 1011 C C . LYS A 1 126 ? 26.592 -2.521 12.562 1.00 70.94 126 LYS A C 1
ATOM 1013 O O . LYS A 1 126 ? 27.539 -2.231 11.841 1.00 70.94 126 LYS A O 1
ATOM 1018 N N . LEU A 1 127 ? 26.583 -3.614 13.329 1.00 65.44 127 LEU A N 1
ATOM 1019 C CA . LEU A 1 127 ? 27.698 -4.570 13.404 1.00 65.44 127 LEU A CA 1
ATOM 1020 C C . LEU A 1 127 ? 27.949 -5.293 12.074 1.00 65.44 127 LEU A C 1
ATOM 1022 O O . LEU A 1 127 ? 29.086 -5.644 11.776 1.00 65.44 127 LEU A O 1
ATOM 1026 N N . ARG A 1 128 ? 26.905 -5.484 11.260 1.00 62.44 128 ARG A N 1
ATOM 1027 C CA . ARG A 1 128 ? 26.992 -6.054 9.909 1.00 62.44 128 ARG A CA 1
ATOM 1028 C C . ARG A 1 128 ? 27.324 -5.005 8.831 1.00 62.44 128 ARG A C 1
ATOM 1030 O O . ARG A 1 128 ? 27.354 -5.350 7.656 1.00 62.44 128 ARG A O 1
ATOM 1037 N N . GLY A 1 129 ? 27.565 -3.742 9.203 1.00 50.19 129 GLY A N 1
ATOM 1038 C CA . GLY A 1 129 ? 27.871 -2.646 8.270 1.00 50.19 129 GLY A CA 1
ATOM 1039 C C . GLY A 1 129 ? 26.663 -2.103 7.489 1.00 50.19 129 GLY A C 1
ATOM 1040 O O . GLY A 1 129 ? 26.836 -1.387 6.509 1.00 50.19 129 GLY A O 1
ATOM 1041 N N . MET A 1 130 ? 25.441 -2.429 7.914 1.00 47.44 130 MET A N 1
ATOM 1042 C CA . MET A 1 130 ? 24.170 -2.152 7.227 1.00 47.44 130 MET A CA 1
ATOM 1043 C C . MET A 1 130 ? 23.369 -0.986 7.838 1.00 47.44 130 MET A C 1
ATOM 1045 O O . MET A 1 130 ? 22.160 -0.908 7.646 1.00 47.44 130 MET A O 1
ATOM 1049 N N . SER A 1 131 ? 23.993 -0.095 8.616 1.00 42.97 131 SER A N 1
ATOM 1050 C CA . SER A 1 131 ? 23.298 1.077 9.168 1.00 42.97 131 SER A CA 1
ATOM 1051 C C . SER A 1 131 ? 23.545 2.312 8.319 1.00 42.97 131 SER A C 1
ATOM 1053 O O . SER A 1 131 ? 24.684 2.742 8.158 1.00 42.97 131 SER A O 1
ATOM 1055 N N . THR A 1 132 ? 22.448 2.903 7.860 1.00 51.03 132 THR A N 1
ATOM 1056 C CA . THR A 1 132 ? 22.329 4.266 7.343 1.00 51.03 132 THR A CA 1
ATOM 1057 C C . THR A 1 132 ? 22.931 5.262 8.334 1.00 51.03 132 THR A C 1
ATOM 1059 O O . THR A 1 132 ? 22.362 5.504 9.399 1.00 51.03 132 THR A O 1
ATOM 1062 N N . ASN A 1 133 ? 24.086 5.828 7.994 1.00 41.12 133 ASN A N 1
ATOM 1063 C CA . ASN A 1 133 ? 24.513 7.116 8.520 1.00 41.12 133 ASN A CA 1
ATOM 1064 C C . ASN A 1 133 ? 24.367 8.113 7.375 1.00 41.12 133 ASN A C 1
ATOM 1066 O O . ASN A 1 133 ? 25.102 8.059 6.391 1.00 41.12 133 ASN A O 1
ATOM 1070 N N . GLU A 1 134 ? 23.408 9.022 7.513 1.00 46.09 134 GLU A N 1
ATOM 1071 C CA . GLU A 1 134 ? 23.476 10.290 6.809 1.00 46.09 134 GLU A CA 1
ATOM 1072 C C . GLU A 1 134 ? 24.721 11.028 7.312 1.00 46.09 134 GLU A C 1
ATOM 1074 O O . GLU A 1 134 ? 24.826 11.347 8.496 1.00 46.09 134 GLU A O 1
ATOM 1079 N N . GLY A 1 135 ? 25.686 11.263 6.425 1.00 41.44 135 GLY A N 1
ATOM 1080 C CA . GLY A 1 135 ? 26.797 12.169 6.697 1.00 41.44 135 GLY A CA 1
ATOM 1081 C C . GLY A 1 135 ? 28.182 11.607 6.399 1.00 41.44 135 GLY A C 1
ATOM 1082 O O . GLY A 1 135 ? 28.771 10.905 7.211 1.00 41.44 135 GLY A O 1
ATOM 1083 N N . SER A 1 136 ? 28.731 12.111 5.293 1.00 37.62 136 SER A N 1
ATOM 1084 C CA . SER A 1 136 ? 30.151 12.406 5.085 1.00 37.62 136 SER A CA 1
ATOM 1085 C C . SER A 1 136 ? 31.114 11.236 4.847 1.00 37.62 136 SER A C 1
ATOM 1087 O O . SER A 1 136 ? 31.590 10.593 5.771 1.00 37.62 136 SER A O 1
ATOM 1089 N N . GLY A 1 137 ? 31.511 11.113 3.577 1.00 37.84 137 GLY A N 1
ATOM 1090 C CA . GLY A 1 137 ? 32.922 11.141 3.191 1.00 37.84 137 GLY A CA 1
ATOM 1091 C C . GLY A 1 137 ? 33.786 9.936 3.555 1.00 37.84 137 GLY A C 1
ATOM 1092 O O . GLY A 1 137 ? 34.298 9.848 4.662 1.00 37.84 137 GLY A O 1
ATOM 1093 N N . GLY A 1 138 ? 34.101 9.146 2.527 1.00 39.03 138 GLY A N 1
ATOM 1094 C CA . GLY A 1 138 ? 35.331 8.361 2.463 1.00 39.03 138 GLY A CA 1
ATOM 1095 C C . GLY A 1 138 ? 35.236 6.960 3.057 1.00 39.03 138 GLY A C 1
ATOM 1096 O O . GLY A 1 138 ? 35.305 6.783 4.265 1.00 39.03 138 GLY A O 1
ATOM 1097 N N . ASP A 1 139 ? 35.155 5.975 2.164 1.00 35.47 139 ASP A N 1
ATOM 1098 C CA . ASP A 1 139 ? 36.134 4.886 2.015 1.00 35.47 139 ASP A CA 1
ATOM 1099 C C . ASP A 1 139 ? 35.448 3.557 1.647 1.00 35.47 139 ASP A C 1
ATOM 1101 O O . ASP A 1 139 ? 34.709 2.960 2.428 1.00 35.47 139 ASP A O 1
ATOM 1105 N N . GLY A 1 140 ? 35.687 3.125 0.407 1.00 39.16 140 GLY A N 1
ATOM 1106 C CA . GLY A 1 140 ? 35.893 1.729 0.008 1.00 39.16 140 GLY A CA 1
ATOM 1107 C C . GLY A 1 140 ? 34.836 0.644 0.230 1.00 39.16 140 GLY A C 1
ATOM 1108 O O . GLY A 1 140 ? 35.080 -0.467 -0.236 1.00 39.16 140 GLY A O 1
ATOM 1109 N N . ASN A 1 141 ? 33.696 0.880 0.880 1.00 39.03 141 ASN A N 1
ATOM 1110 C CA . ASN A 1 141 ? 32.721 -0.185 1.132 1.00 39.03 141 ASN A CA 1
ATOM 1111 C C . ASN A 1 141 ? 31.401 0.098 0.405 1.00 39.03 141 ASN A C 1
ATOM 1113 O O . ASN A 1 141 ? 30.674 1.018 0.767 1.00 39.03 141 ASN A O 1
ATOM 1117 N N . LEU A 1 142 ? 31.114 -0.687 -0.642 1.00 44.88 142 LEU A N 1
ATOM 1118 C CA . LEU A 1 142 ? 29.889 -0.633 -1.450 1.00 44.88 142 LEU A CA 1
ATOM 1119 C C . LEU A 1 142 ? 28.660 -0.798 -0.542 1.00 44.88 142 LEU A C 1
ATOM 1121 O O . LEU A 1 142 ? 28.253 -1.912 -0.209 1.00 44.88 142 LEU A O 1
ATOM 1125 N N . GLN A 1 143 ? 28.119 0.328 -0.087 1.00 50.97 143 GLN A N 1
ATOM 1126 C CA . GLN A 1 143 ? 27.012 0.385 0.853 1.00 50.97 143 GLN A CA 1
ATOM 1127 C C . GLN A 1 143 ? 25.711 0.195 0.077 1.00 50.97 143 GLN A C 1
ATOM 1129 O O . GLN A 1 143 ? 25.476 0.865 -0.928 1.00 50.97 143 GLN A O 1
ATOM 1134 N N . PHE A 1 144 ? 24.891 -0.758 0.515 1.00 53.28 144 PHE A N 1
ATOM 1135 C CA . PHE A 1 144 ? 23.625 -1.070 -0.136 1.00 53.28 144 PHE A CA 1
ATOM 1136 C C . PHE A 1 144 ? 22.676 0.136 -0.010 1.00 53.28 144 PHE A C 1
ATOM 1138 O O . PHE A 1 144 ? 22.383 0.509 1.128 1.00 53.28 144 PHE A O 1
ATOM 1145 N N . PRO A 1 145 ? 22.204 0.769 -1.108 1.00 56.94 145 PRO A N 1
ATOM 1146 C CA . PRO A 1 145 ? 21.171 1.789 -1.021 1.00 56.94 145 PRO A CA 1
ATOM 1147 C C . PRO A 1 145 ? 19.919 1.228 -0.353 1.00 56.94 145 PRO A C 1
ATOM 1149 O O . PRO A 1 145 ? 19.537 0.078 -0.579 1.00 56.94 145 PRO A O 1
ATOM 1152 N N . ASP A 1 146 ? 19.309 2.061 0.486 1.00 57.03 146 ASP A N 1
ATOM 1153 C CA . ASP A 1 146 ? 18.086 1.740 1.210 1.00 57.03 146 ASP A CA 1
ATOM 1154 C C . ASP A 1 146 ? 16.973 1.397 0.207 1.00 57.03 146 ASP A C 1
ATOM 1156 O O . ASP A 1 146 ? 16.647 2.200 -0.672 1.00 57.03 146 ASP A O 1
ATOM 1160 N N . LEU A 1 147 ? 16.426 0.179 0.288 1.00 70.44 147 LEU A N 1
ATOM 1161 C CA . LEU A 1 147 ? 15.393 -0.321 -0.625 1.00 70.44 147 LEU A CA 1
ATOM 1162 C C . LEU A 1 147 ? 14.035 0.286 -0.250 1.00 70.44 147 LEU A C 1
ATOM 1164 O O . LEU A 1 147 ? 13.144 -0.390 0.265 1.00 70.44 147 LEU A O 1
ATOM 1168 N N . THR A 1 148 ? 13.891 1.586 -0.491 1.00 78.44 148 THR A N 1
ATOM 1169 C CA . THR A 1 148 ? 12.689 2.356 -0.172 1.00 78.44 148 THR A CA 1
ATOM 1170 C C . THR A 1 148 ? 11.730 2.433 -1.357 1.00 78.44 148 THR A C 1
ATOM 1172 O O . THR A 1 148 ? 12.107 2.306 -2.525 1.00 78.44 148 THR A O 1
ATOM 1175 N N . THR A 1 149 ? 10.460 2.717 -1.067 1.00 82.88 149 THR A N 1
ATOM 1176 C CA . THR A 1 149 ? 9.464 3.052 -2.097 1.00 82.88 149 THR A CA 1
ATOM 1177 C C . THR A 1 149 ? 9.904 4.255 -2.939 1.00 82.88 149 THR A C 1
ATOM 1179 O O . THR A 1 149 ? 9.637 4.303 -4.136 1.00 82.88 149 THR A O 1
ATOM 1182 N N . GLU A 1 150 ? 10.615 5.208 -2.337 1.00 82.69 150 GLU A N 1
ATOM 1183 C CA . GLU A 1 150 ? 11.151 6.387 -3.022 1.00 82.69 150 GLU A CA 1
ATOM 1184 C C . GLU A 1 150 ? 12.263 6.021 -4.019 1.00 82.69 150 GLU A C 1
ATOM 1186 O O . GLU A 1 150 ? 12.276 6.523 -5.147 1.00 82.69 150 GLU A O 1
ATOM 1191 N N . LEU A 1 151 ? 13.141 5.075 -3.662 1.00 82.00 151 LEU A N 1
ATOM 1192 C CA . LEU A 1 151 ? 14.143 4.537 -4.584 1.00 82.00 151 LEU A CA 1
ATOM 1193 C C . LEU A 1 151 ? 13.482 3.849 -5.785 1.00 82.00 151 LEU A C 1
ATOM 1195 O O . LEU A 1 151 ? 13.903 4.049 -6.923 1.00 82.00 151 LEU A O 1
ATOM 1199 N N . PHE A 1 152 ? 12.423 3.069 -5.556 1.00 85.00 152 PHE A N 1
ATOM 1200 C CA . PHE A 1 152 ? 11.680 2.443 -6.650 1.00 85.00 152 PHE A CA 1
ATOM 1201 C C . PHE A 1 152 ? 11.051 3.484 -7.586 1.00 85.00 152 PHE A C 1
ATOM 1203 O O . PHE A 1 152 ? 11.224 3.388 -8.800 1.00 85.00 152 PHE A O 1
ATOM 1210 N N . ILE A 1 153 ? 10.360 4.490 -7.036 1.00 89.25 153 ILE A N 1
ATOM 1211 C CA . ILE A 1 153 ? 9.703 5.542 -7.829 1.00 89.25 153 ILE A CA 1
ATOM 1212 C C . ILE A 1 153 ? 10.736 6.311 -8.656 1.00 89.25 153 I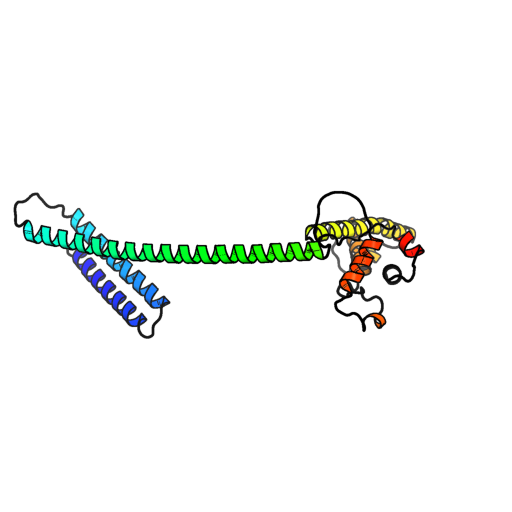LE A C 1
ATOM 1214 O O . ILE A 1 153 ? 10.575 6.432 -9.868 1.00 89.25 153 ILE A O 1
ATOM 1218 N N . SER A 1 154 ? 11.826 6.762 -8.035 1.00 89.00 154 SER A N 1
ATOM 1219 C CA . SER A 1 154 ? 12.884 7.502 -8.735 1.00 89.00 154 SER A CA 1
ATOM 1220 C C . SER A 1 154 ? 13.573 6.665 -9.819 1.00 89.00 154 SER A C 1
ATOM 1222 O O . SER A 1 154 ? 13.822 7.162 -10.919 1.00 89.00 154 SER A O 1
ATOM 1224 N N . THR A 1 155 ? 13.817 5.375 -9.566 1.00 86.50 155 THR A N 1
ATOM 1225 C CA . THR A 1 155 ? 14.395 4.455 -10.562 1.00 86.50 155 THR A CA 1
ATOM 1226 C C . THR A 1 155 ? 13.433 4.217 -11.727 1.00 86.50 155 THR A C 1
ATOM 1228 O O . THR A 1 155 ? 13.849 4.223 -12.886 1.00 86.50 155 THR A O 1
ATOM 1231 N N . TYR A 1 156 ? 12.138 4.053 -11.443 1.00 91.00 156 TYR A N 1
ATOM 1232 C CA . TYR A 1 156 ? 11.100 3.931 -12.465 1.00 91.00 156 TYR A CA 1
ATOM 1233 C C . TYR A 1 156 ? 11.008 5.194 -13.331 1.00 91.00 156 TYR A C 1
ATOM 1235 O O . TYR A 1 156 ? 10.993 5.095 -14.557 1.00 91.00 156 TYR A O 1
ATOM 1243 N N . GLU A 1 157 ? 10.996 6.379 -12.719 1.00 93.50 157 GLU A N 1
ATOM 1244 C CA . GLU A 1 157 ? 10.963 7.654 -13.440 1.00 93.50 157 GLU A CA 1
ATOM 1245 C C . GLU A 1 157 ? 12.202 7.839 -14.322 1.00 93.50 157 GLU A C 1
ATOM 1247 O O . GLU A 1 157 ? 12.083 8.247 -15.482 1.00 93.50 157 GLU A O 1
ATOM 1252 N N . ALA A 1 158 ? 13.385 7.480 -13.813 1.00 91.25 158 ALA A N 1
ATOM 1253 C CA . ALA A 1 158 ? 14.625 7.505 -14.580 1.00 91.25 158 ALA A CA 1
ATOM 1254 C C . ALA A 1 158 ? 14.572 6.547 -15.782 1.00 91.25 158 ALA A C 1
ATOM 1256 O O . ALA A 1 158 ? 14.908 6.947 -16.899 1.00 91.25 158 ALA A O 1
ATOM 1257 N N . ALA A 1 159 ? 14.092 5.315 -15.586 1.00 92.38 159 ALA A N 1
ATOM 1258 C CA . ALA A 1 159 ? 13.935 4.335 -16.659 1.00 92.38 159 ALA A CA 1
ATOM 1259 C C . ALA A 1 159 ? 12.909 4.794 -17.709 1.00 92.38 159 ALA A C 1
ATOM 1261 O O . ALA A 1 159 ? 13.188 4.747 -18.907 1.00 92.38 159 ALA A O 1
ATOM 1262 N N . ALA A 1 160 ? 11.750 5.302 -17.281 1.00 93.81 160 ALA A N 1
ATOM 1263 C CA . ALA A 1 160 ? 10.720 5.829 -18.173 1.00 93.81 160 ALA A CA 1
ATOM 1264 C C . ALA A 1 160 ? 11.244 7.011 -19.004 1.00 93.81 160 ALA A C 1
ATOM 1266 O O . ALA A 1 160 ? 11.010 7.079 -20.213 1.00 93.81 160 ALA A O 1
ATOM 1267 N N . LYS A 1 161 ? 12.012 7.914 -18.381 1.00 95.31 161 LYS A N 1
ATOM 1268 C CA . LYS A 1 161 ? 12.675 9.019 -19.078 1.00 95.31 161 LYS A CA 1
ATOM 1269 C C . LYS A 1 161 ? 13.708 8.518 -20.087 1.00 95.31 161 LYS A C 1
ATOM 1271 O O . LYS A 1 161 ? 13.708 8.992 -21.219 1.00 95.31 161 LYS A O 1
ATOM 1276 N N . ALA A 1 162 ? 14.542 7.546 -19.717 1.00 94.12 162 ALA A N 1
ATOM 1277 C CA . ALA A 1 162 ? 15.542 6.967 -20.612 1.00 94.12 162 ALA A CA 1
ATOM 1278 C C . ALA A 1 162 ? 14.898 6.301 -21.839 1.00 94.12 162 ALA A C 1
ATOM 1280 O O . ALA A 1 162 ? 15.336 6.537 -22.964 1.00 94.12 162 ALA A O 1
ATOM 1281 N N . VAL A 1 163 ? 13.811 5.544 -21.648 1.00 95.81 163 VAL A N 1
ATOM 1282 C CA . VAL A 1 163 ? 13.026 4.962 -22.750 1.00 95.81 163 VAL A CA 1
ATOM 1283 C C . VAL A 1 163 ? 12.454 6.056 -23.649 1.00 95.81 163 VAL A C 1
ATOM 1285 O O . VAL A 1 163 ? 12.589 5.991 -24.873 1.00 95.81 163 VAL A O 1
ATOM 1288 N N . HIS A 1 164 ? 11.851 7.086 -23.053 1.00 95.19 164 HIS A N 1
ATOM 1289 C CA . HIS A 1 164 ? 11.297 8.209 -23.800 1.00 95.19 164 HIS A CA 1
ATOM 1290 C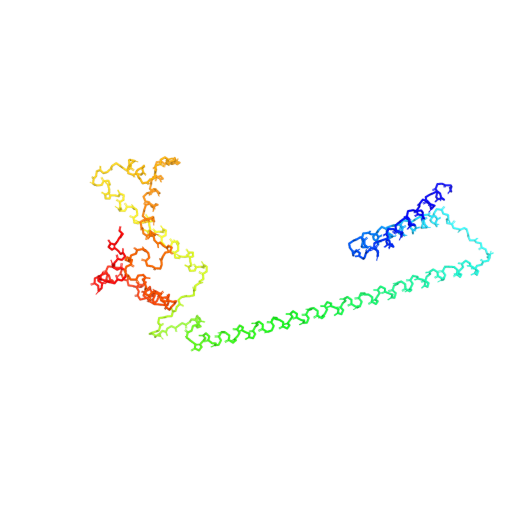 C . HIS A 1 164 ? 12.369 8.924 -24.636 1.00 95.19 164 HIS A C 1
ATOM 1292 O O . HIS A 1 164 ? 12.165 9.182 -25.825 1.00 95.19 164 HIS A O 1
ATOM 1298 N N . ASP A 1 165 ? 13.523 9.223 -24.045 1.00 95.75 165 ASP A N 1
ATOM 1299 C CA . ASP A 1 165 ? 14.606 9.925 -24.726 1.00 95.75 165 ASP A CA 1
ATOM 1300 C C . ASP A 1 165 ? 15.286 9.057 -25.790 1.00 95.75 165 ASP A C 1
ATOM 1302 O O . ASP A 1 165 ? 15.605 9.581 -26.857 1.00 95.75 165 ASP A O 1
ATOM 1306 N N . PHE A 1 166 ? 15.403 7.740 -25.577 1.00 95.12 166 PHE A N 1
ATOM 1307 C CA . PHE A 1 166 ? 15.909 6.784 -26.569 1.00 95.12 166 PHE A CA 1
ATOM 1308 C C . PHE A 1 166 ? 14.943 6.557 -27.744 1.00 95.12 166 PHE A C 1
ATOM 1310 O O . PHE A 1 166 ? 15.373 6.338 -28.879 1.00 95.12 166 PHE A O 1
ATOM 1317 N N . SER A 1 167 ? 13.631 6.675 -27.521 1.00 96.00 167 SER A N 1
ATOM 1318 C CA . SER A 1 167 ? 12.641 6.518 -28.596 1.00 96.00 167 SER A CA 1
ATOM 1319 C C . SER A 1 167 ? 12.825 7.546 -29.721 1.00 96.00 167 SER A C 1
ATOM 1321 O O . SER A 1 167 ? 12.608 7.237 -30.893 1.00 96.00 167 SER A O 1
ATOM 1323 N N . LYS A 1 168 ? 13.279 8.766 -29.398 1.00 94.69 168 LYS A N 1
ATOM 1324 C CA . LYS A 1 168 ? 13.471 9.859 -30.364 1.00 94.69 168 LYS A CA 1
ATOM 1325 C C . LYS A 1 168 ? 14.522 9.526 -31.436 1.00 94.69 168 LYS A C 1
ATOM 1327 O O . LYS A 1 168 ? 14.167 9.577 -32.618 1.00 94.69 168 LYS A O 1
ATOM 1332 N N . PRO A 1 169 ? 15.787 9.196 -31.098 1.00 95.94 169 PRO A N 1
ATOM 1333 C CA . PRO A 1 169 ? 16.779 8.807 -32.093 1.00 95.94 169 PRO A CA 1
ATOM 1334 C C . PRO A 1 169 ? 16.384 7.523 -32.823 1.00 95.94 169 PRO A C 1
ATOM 1336 O O . PRO A 1 169 ? 16.570 7.467 -34.036 1.00 95.94 169 PRO A O 1
ATOM 1339 N N . LEU A 1 170 ? 15.765 6.545 -32.147 1.00 94.75 170 LEU A N 1
ATOM 1340 C CA . LEU A 1 170 ? 15.265 5.329 -32.795 1.00 94.75 170 LEU A CA 1
ATOM 1341 C C . LEU A 1 170 ? 14.267 5.659 -33.916 1.00 94.75 170 LEU A C 1
ATOM 1343 O O . LEU A 1 170 ? 14.479 5.284 -35.067 1.00 94.75 170 LEU A O 1
ATOM 1347 N N . ILE A 1 171 ? 13.226 6.438 -33.610 1.00 94.81 171 ILE A N 1
ATOM 1348 C CA . ILE A 1 171 ? 12.218 6.864 -34.590 1.00 94.81 171 ILE A CA 1
ATOM 1349 C C . ILE A 1 171 ? 12.861 7.682 -35.720 1.00 94.81 171 ILE A C 1
ATOM 1351 O O . ILE A 1 171 ? 12.490 7.528 -36.883 1.00 94.81 171 ILE A O 1
ATOM 1355 N N . ASN A 1 172 ? 13.825 8.553 -35.411 1.00 95.56 172 ASN A N 1
ATOM 1356 C CA . ASN A 1 172 ? 14.524 9.336 -36.432 1.00 95.56 172 ASN A CA 1
ATOM 1357 C C . ASN A 1 172 ? 15.355 8.454 -37.376 1.00 95.56 172 ASN A C 1
ATOM 1359 O O . ASN A 1 172 ? 15.339 8.695 -38.581 1.00 95.56 172 ASN A O 1
ATOM 1363 N N . MET A 1 173 ? 16.019 7.414 -36.864 1.00 95.94 173 MET A N 1
ATOM 1364 C CA . MET A 1 173 ? 16.728 6.436 -37.694 1.00 95.94 173 MET A CA 1
ATOM 1365 C C . MET A 1 173 ? 15.764 5.628 -38.567 1.00 95.94 173 MET A C 1
ATOM 1367 O O . MET A 1 173 ? 16.030 5.453 -39.752 1.00 95.94 173 MET A O 1
ATOM 1371 N N . MET A 1 174 ? 14.609 5.215 -38.033 1.00 95.56 174 MET A N 1
ATOM 1372 C CA . MET A 1 174 ? 13.566 4.537 -38.816 1.00 95.56 174 MET A CA 1
ATOM 1373 C C . MET A 1 174 ? 13.072 5.420 -39.970 1.00 95.56 174 MET A C 1
ATOM 1375 O O . MET A 1 174 ? 12.983 4.962 -41.108 1.00 95.56 174 MET A O 1
ATOM 1379 N N . LYS A 1 175 ? 12.831 6.715 -39.712 1.00 94.50 175 LYS A N 1
ATOM 1380 C CA . LYS A 1 175 ? 12.482 7.686 -40.765 1.00 94.50 175 LYS A CA 1
ATOM 1381 C C . LYS A 1 175 ? 13.584 7.816 -41.814 1.00 94.50 175 LYS A C 1
ATOM 1383 O O . LYS A 1 175 ? 13.282 7.819 -43.003 1.00 94.50 175 LYS A O 1
ATOM 1388 N N . ALA A 1 176 ? 14.842 7.926 -41.388 1.00 96.12 176 ALA A N 1
ATOM 1389 C CA . ALA A 1 176 ? 15.985 8.040 -42.294 1.00 96.12 176 ALA A CA 1
ATOM 1390 C C . ALA A 1 176 ? 16.161 6.785 -43.167 1.00 96.12 176 ALA A C 1
ATOM 1392 O O . ALA A 1 176 ? 16.534 6.894 -44.330 1.00 96.12 176 ALA A O 1
ATOM 1393 N N . ALA A 1 177 ? 15.823 5.610 -42.631 1.00 96.50 177 ALA A N 1
ATOM 1394 C CA . ALA A 1 177 ? 15.790 4.343 -43.355 1.00 96.50 177 ALA A CA 1
ATOM 1395 C C . ALA A 1 177 ? 14.537 4.164 -44.241 1.00 96.50 177 ALA A C 1
ATOM 1397 O O . ALA A 1 177 ? 14.370 3.109 -44.849 1.00 96.50 177 ALA A O 1
ATOM 1398 N N . GLY A 1 178 ? 13.647 5.160 -44.314 1.00 95.06 178 GLY A N 1
ATOM 1399 C CA . GLY A 1 178 ? 12.450 5.130 -45.159 1.00 95.06 178 GLY A CA 1
ATOM 1400 C C . GLY A 1 178 ? 11.295 4.288 -44.612 1.00 95.06 178 GLY A C 1
ATOM 1401 O O . GLY A 1 178 ? 10.428 3.883 -45.384 1.00 95.06 178 GLY A O 1
ATOM 1402 N N . TRP A 1 179 ? 11.263 4.002 -43.307 1.00 95.69 179 TRP A N 1
ATOM 1403 C CA . TRP A 1 179 ? 10.181 3.218 -42.710 1.00 95.69 179 TRP A CA 1
ATOM 1404 C C . TRP A 1 179 ? 8.881 4.023 -42.640 1.00 95.69 179 TRP A C 1
ATOM 1406 O O . TRP A 1 179 ? 8.872 5.191 -42.238 1.00 95.69 179 TRP A O 1
ATOM 1416 N N . ASP A 1 180 ? 7.764 3.362 -42.942 1.00 95.00 180 ASP A N 1
ATOM 1417 C CA . ASP A 1 180 ? 6.439 3.887 -42.630 1.00 95.00 180 ASP A CA 1
ATOM 1418 C C . ASP A 1 180 ? 6.146 3.697 -41.138 1.00 95.00 180 ASP A C 1
ATOM 1420 O O . ASP A 1 180 ? 5.880 2.591 -40.665 1.00 95.00 180 ASP A O 1
ATOM 1424 N N . LEU A 1 181 ? 6.191 4.799 -40.390 1.00 93.00 181 LEU A N 1
ATOM 1425 C CA . LEU A 1 181 ? 5.939 4.797 -38.952 1.00 93.00 181 LEU A CA 1
ATOM 1426 C C . LEU A 1 181 ? 4.505 4.413 -38.589 1.00 93.00 181 LEU A C 1
ATOM 1428 O O . LEU A 1 181 ? 4.286 3.911 -37.489 1.00 93.00 181 LEU A O 1
ATOM 1432 N N . ASP A 1 182 ? 3.536 4.664 -39.471 1.00 92.50 182 ASP A N 1
ATOM 1433 C CA . ASP A 1 182 ? 2.144 4.308 -39.218 1.00 92.50 182 ASP A CA 1
ATOM 1434 C C . ASP A 1 182 ? 1.976 2.783 -39.304 1.00 92.50 182 ASP A C 1
ATOM 1436 O O . ASP A 1 182 ? 1.410 2.174 -38.393 1.00 92.50 182 ASP A O 1
ATOM 1440 N N . SER A 1 183 ? 2.569 2.159 -40.325 1.00 93.50 183 SER A N 1
ATOM 1441 C CA . SER A 1 183 ? 2.634 0.698 -40.454 1.00 93.50 183 SER A CA 1
ATOM 1442 C C . SER A 1 183 ? 3.487 0.046 -39.357 1.00 93.50 183 SER A C 1
ATOM 1444 O O . SER A 1 183 ? 3.098 -0.981 -38.805 1.00 93.50 183 SER A O 1
ATOM 1446 N N . ALA A 1 184 ? 4.621 0.652 -38.986 1.00 94.50 184 ALA A N 1
ATOM 1447 C CA . ALA A 1 184 ? 5.489 0.138 -37.925 1.00 94.50 184 ALA A CA 1
ATOM 1448 C C . ALA A 1 184 ? 4.800 0.157 -36.551 1.00 94.50 184 ALA A C 1
ATOM 1450 O O . ALA A 1 184 ? 4.881 -0.825 -35.820 1.00 94.50 184 ALA A O 1
ATOM 1451 N N . ALA A 1 185 ? 4.082 1.236 -36.215 1.00 94.56 185 ALA A N 1
ATOM 1452 C CA . ALA A 1 185 ? 3.313 1.309 -34.973 1.00 94.56 185 ALA A CA 1
ATOM 1453 C C . ALA A 1 185 ? 2.206 0.241 -34.924 1.00 94.56 185 ALA A C 1
ATOM 1455 O O . ALA A 1 185 ? 2.084 -0.446 -33.914 1.00 94.56 185 ALA A O 1
ATOM 1456 N N . ASN A 1 186 ? 1.472 0.042 -36.028 1.00 93.88 186 ASN A N 1
ATOM 1457 C CA . ASN A 1 186 ? 0.455 -1.013 -36.137 1.00 93.88 186 ASN A CA 1
ATOM 1458 C C . ASN A 1 186 ? 1.041 -2.432 -36.067 1.00 93.88 186 ASN A C 1
ATOM 1460 O O . ASN A 1 186 ? 0.352 -3.353 -35.644 1.00 93.88 186 ASN A O 1
ATOM 1464 N N . SER A 1 187 ? 2.287 -2.626 -36.506 1.00 94.56 187 SER A N 1
ATOM 1465 C CA . SER A 1 187 ? 2.970 -3.918 -36.394 1.00 94.56 187 SER A CA 1
ATOM 1466 C C . SER A 1 187 ? 3.445 -4.216 -34.973 1.00 94.56 187 SER A C 1
ATOM 1468 O O . SER A 1 187 ? 3.632 -5.387 -34.653 1.00 94.56 187 SER A O 1
ATOM 1470 N N . ILE A 1 188 ? 3.708 -3.185 -34.162 1.00 93.75 188 ILE A N 1
ATOM 1471 C CA . ILE A 1 188 ? 4.085 -3.350 -32.755 1.00 93.75 188 ILE A CA 1
ATOM 1472 C C . ILE A 1 188 ? 2.855 -3.740 -31.951 1.00 93.75 188 ILE A C 1
ATOM 1474 O O . ILE A 1 188 ? 2.880 -4.766 -31.286 1.00 93.75 188 ILE A O 1
ATOM 1478 N N . GLU A 1 189 ? 1.805 -2.920 -32.026 1.00 91.75 189 GLU A N 1
ATOM 1479 C CA . GLU A 1 189 ? 0.567 -3.173 -31.307 1.00 91.75 189 GLU A CA 1
ATOM 1480 C C . GLU A 1 189 ? -0.627 -2.931 -32.241 1.00 91.75 189 GLU A C 1
ATOM 1482 O O . GLU A 1 189 ? -0.901 -1.777 -32.603 1.00 91.75 189 GLU A O 1
ATOM 1487 N N . PRO A 1 190 ? -1.307 -4.003 -32.688 1.00 91.81 190 PRO A N 1
ATOM 1488 C CA . PRO A 1 190 ? -2.406 -3.887 -33.633 1.00 91.81 190 PRO A CA 1
ATOM 1489 C C . PRO A 1 190 ? -3.631 -3.232 -32.983 1.00 91.81 190 PRO A C 1
ATOM 1491 O O . PRO A 1 190 ? -3.827 -3.273 -31.772 1.00 91.81 190 PRO A O 1
ATOM 1494 N N . ASP A 1 191 ? -4.473 -2.617 -33.814 1.00 90.19 191 ASP A N 1
ATOM 1495 C CA . ASP A 1 191 ? -5.794 -2.094 -33.433 1.00 90.19 191 ASP A CA 1
ATOM 1496 C C . ASP A 1 191 ? -5.811 -0.988 -32.352 1.00 90.19 191 ASP A C 1
ATOM 1498 O O . ASP A 1 191 ? -6.851 -0.689 -31.759 1.00 90.19 191 ASP A O 1
ATOM 1502 N N . VAL A 1 192 ? -4.686 -0.297 -32.128 1.00 91.06 192 VAL A N 1
ATOM 1503 C CA . VAL A 1 192 ? -4.620 0.822 -31.175 1.00 91.06 192 VAL A CA 1
ATOM 1504 C C . VAL A 1 192 ? -5.267 2.092 -31.742 1.00 91.06 192 VAL A C 1
ATOM 1506 O O . VAL A 1 192 ? -4.810 2.688 -32.721 1.00 91.06 192 VAL A O 1
ATOM 1509 N N . VAL A 1 193 ? -6.300 2.588 -31.055 1.00 91.62 193 VAL A N 1
ATOM 1510 C CA . VAL A 1 193 ? -6.946 3.872 -31.369 1.00 91.62 193 VAL A CA 1
ATOM 1511 C C . VAL A 1 193 ? -6.213 5.020 -30.667 1.00 91.62 193 VAL A C 1
ATOM 1513 O O . VAL A 1 193 ? -6.430 5.314 -29.492 1.00 91.62 193 VAL A O 1
ATOM 1516 N N . TYR A 1 194 ? -5.336 5.710 -31.396 1.00 91.19 194 TYR A N 1
ATOM 1517 C CA . TYR A 1 194 ? -4.589 6.850 -30.859 1.00 91.19 194 TYR A CA 1
ATOM 1518 C C . TYR A 1 194 ? -5.430 8.129 -30.814 1.00 91.19 194 TYR A C 1
ATOM 1520 O O . TYR A 1 194 ? -5.928 8.593 -31.837 1.00 91.19 194 TYR A O 1
ATOM 1528 N N . ALA A 1 195 ? -5.471 8.789 -29.652 1.00 93.44 195 ALA A N 1
ATOM 1529 C CA . ALA A 1 195 ? -6.175 10.068 -29.500 1.00 93.44 195 ALA A CA 1
ATOM 1530 C C . ALA A 1 195 ? -5.594 11.209 -30.366 1.00 93.44 195 ALA A C 1
ATOM 1532 O O . ALA A 1 195 ? -6.313 12.129 -30.746 1.00 93.44 195 ALA A O 1
ATOM 1533 N N . LYS A 1 196 ? -4.287 11.182 -30.669 1.00 94.06 196 LYS A N 1
ATOM 1534 C CA . LYS A 1 196 ? -3.616 12.145 -31.559 1.00 94.06 196 LYS A CA 1
ATOM 1535 C C . LYS A 1 196 ? -2.567 11.427 -32.403 1.00 94.06 196 LYS A C 1
ATOM 1537 O O . LYS A 1 196 ? -1.907 10.518 -31.906 1.00 94.06 196 LYS A O 1
ATOM 1542 N N . ARG A 1 197 ? -2.315 11.891 -33.634 1.00 87.50 197 ARG A N 1
ATOM 1543 C CA . ARG A 1 197 ? -1.276 11.312 -34.513 1.00 87.50 197 ARG A CA 1
ATOM 1544 C C . ARG A 1 197 ? 0.111 11.198 -33.843 1.00 87.50 197 ARG A C 1
ATOM 1546 O O . ARG A 1 197 ? 0.715 10.137 -33.963 1.00 87.50 197 ARG A O 1
ATOM 1553 N N . PRO A 1 198 ? 0.605 12.196 -33.075 1.00 89.62 198 PRO A N 1
ATOM 1554 C CA . PRO A 1 198 ? 1.893 12.082 -32.384 1.00 89.62 198 PRO A CA 1
ATOM 1555 C C . PRO A 1 198 ? 1.935 11.039 -31.258 1.00 89.62 198 PRO A C 1
ATOM 1557 O O . PRO A 1 198 ? 3.024 10.684 -30.820 1.00 89.62 198 PRO A O 1
A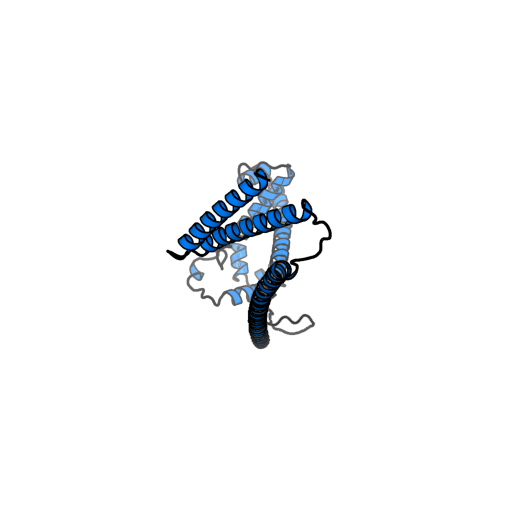TOM 1560 N N . HIS A 1 199 ? 0.790 10.540 -30.772 1.00 93.62 199 HIS A N 1
ATOM 1561 C CA . HIS A 1 199 ? 0.748 9.522 -29.713 1.00 93.62 199 HIS A CA 1
ATOM 1562 C C . HIS A 1 199 ? 1.222 8.146 -30.191 1.00 93.62 199 HIS A C 1
ATOM 1564 O O . HIS A 1 199 ? 1.546 7.306 -29.362 1.00 93.62 199 HIS A O 1
ATOM 1570 N N . LYS A 1 200 ? 1.357 7.926 -31.504 1.00 91.19 200 LYS A N 1
ATOM 1571 C CA . LYS A 1 200 ? 1.981 6.714 -32.056 1.00 91.19 200 LYS A CA 1
ATOM 1572 C C . LYS A 1 200 ? 3.398 6.476 -31.531 1.00 91.19 200 LYS A C 1
ATOM 1574 O O . LYS A 1 200 ? 3.829 5.333 -31.466 1.00 91.19 200 LYS A O 1
ATOM 1579 N N . LYS A 1 201 ? 4.084 7.529 -31.060 1.00 92.31 201 LYS A N 1
ATOM 1580 C CA . LYS A 1 201 ? 5.362 7.416 -30.338 1.00 92.31 201 LYS A CA 1
ATOM 1581 C C . LYS A 1 201 ? 5.304 6.424 -29.164 1.00 92.31 201 LYS A C 1
ATOM 1583 O O . LYS A 1 201 ? 6.274 5.717 -28.930 1.00 92.31 201 LYS A O 1
ATOM 1588 N N . TYR A 1 202 ? 4.157 6.323 -28.483 1.00 94.25 202 TYR A N 1
ATOM 1589 C CA . TYR A 1 202 ? 3.979 5.438 -27.331 1.00 94.25 202 TYR A CA 1
ATOM 1590 C C . TYR A 1 202 ? 4.012 3.954 -27.708 1.00 94.25 202 TYR A C 1
ATOM 1592 O O . TYR A 1 202 ? 4.380 3.140 -26.871 1.00 94.25 202 TYR A O 1
ATOM 1600 N N . ALA A 1 203 ? 3.694 3.594 -28.958 1.00 95.19 203 ALA A N 1
ATOM 1601 C CA . ALA A 1 203 ? 3.882 2.223 -29.434 1.00 95.19 203 ALA A CA 1
ATOM 1602 C C . ALA A 1 203 ? 5.372 1.857 -29.454 1.00 95.19 203 ALA A C 1
ATOM 1604 O O . ALA A 1 203 ? 5.764 0.813 -28.949 1.00 95.19 203 ALA A O 1
ATOM 1605 N N . PHE A 1 204 ? 6.222 2.760 -29.947 1.00 95.69 204 PHE A N 1
ATOM 1606 C CA . PHE A 1 204 ? 7.672 2.556 -29.951 1.00 95.69 204 PHE A CA 1
ATOM 1607 C C . PHE A 1 204 ? 8.253 2.542 -28.532 1.00 95.69 204 PHE A C 1
ATOM 1609 O O . PHE A 1 204 ? 9.072 1.682 -28.227 1.00 95.69 204 PHE A O 1
ATOM 1616 N N . GLU A 1 205 ? 7.809 3.443 -27.647 1.00 95.75 205 GLU A N 1
ATOM 1617 C CA . GLU A 1 205 ? 8.195 3.419 -26.225 1.00 95.75 205 GLU A CA 1
ATOM 1618 C C . GLU A 1 205 ? 7.783 2.092 -25.556 1.00 95.75 205 GLU A C 1
ATOM 1620 O O . GLU A 1 205 ? 8.591 1.472 -24.866 1.00 95.75 205 GLU A O 1
ATOM 1625 N N . SER A 1 206 ? 6.565 1.607 -25.822 1.00 94.31 206 SER A N 1
ATOM 1626 C CA . SER A 1 206 ? 6.083 0.312 -25.327 1.00 94.31 206 SER A CA 1
ATOM 1627 C C . SER A 1 206 ? 6.932 -0.851 -25.844 1.00 94.31 206 SER A C 1
ATOM 1629 O O . SER A 1 206 ? 7.355 -1.690 -25.050 1.00 94.31 206 SER A O 1
ATOM 1631 N N . TYR A 1 207 ? 7.265 -0.865 -27.138 1.00 94.75 207 TYR A N 1
ATOM 1632 C CA . TYR A 1 207 ? 8.141 -1.880 -27.728 1.00 94.75 207 TYR A CA 1
ATOM 1633 C C . TYR A 1 207 ? 9.525 -1.903 -27.071 1.00 94.75 207 TYR A C 1
ATOM 1635 O O . TYR A 1 207 ? 10.034 -2.976 -26.746 1.00 94.75 207 TYR A O 1
ATOM 1643 N N . ILE A 1 208 ? 10.119 -0.730 -26.823 1.00 95.12 208 ILE A N 1
ATOM 1644 C CA . ILE A 1 208 ? 11.401 -0.624 -26.114 1.00 95.12 208 ILE A CA 1
ATOM 1645 C C . ILE A 1 208 ? 11.273 -1.244 -24.718 1.00 95.12 208 ILE A C 1
ATOM 1647 O O . ILE A 1 208 ? 12.090 -2.089 -24.356 1.00 95.12 208 ILE A O 1
ATOM 1651 N N . CYS A 1 209 ? 10.232 -0.893 -23.956 1.00 93.38 209 CYS A N 1
ATOM 1652 C CA . CYS A 1 209 ? 9.988 -1.490 -22.642 1.00 93.38 209 CYS A CA 1
ATOM 1653 C C . CYS A 1 209 ? 9.833 -3.014 -22.723 1.00 93.38 209 CYS A C 1
ATOM 1655 O O . CYS A 1 209 ? 10.492 -3.733 -21.977 1.00 93.38 209 CYS A O 1
ATOM 1657 N N . GLN A 1 210 ? 9.013 -3.528 -23.642 1.00 91.00 210 GLN A N 1
ATOM 1658 C CA . GLN A 1 210 ? 8.806 -4.969 -23.800 1.00 91.00 210 GLN A CA 1
ATOM 1659 C C . GLN A 1 210 ? 10.110 -5.703 -24.124 1.00 91.00 210 GLN A C 1
ATOM 1661 O O . GLN A 1 210 ? 10.366 -6.775 -23.578 1.00 91.00 210 GLN A O 1
ATOM 1666 N N . ARG A 1 211 ? 10.967 -5.126 -24.975 1.00 91.19 211 ARG A N 1
ATOM 1667 C CA . ARG A 1 211 ? 12.278 -5.703 -25.289 1.00 91.19 211 ARG A CA 1
ATOM 1668 C C . ARG A 1 211 ? 13.205 -5.684 -24.081 1.00 91.19 211 ARG A C 1
ATOM 1670 O O . ARG A 1 211 ? 13.660 -6.750 -23.653 1.00 91.19 211 ARG A O 1
ATOM 1677 N N . MET A 1 212 ? 13.429 -4.509 -23.496 1.00 90.25 212 MET A N 1
ATOM 1678 C CA . MET A 1 212 ? 14.369 -4.322 -22.386 1.00 90.25 212 MET A CA 1
ATOM 1679 C C . MET A 1 212 ? 13.964 -5.129 -21.147 1.00 90.25 212 MET A C 1
ATOM 1681 O O . MET A 1 212 ? 14.806 -5.790 -20.546 1.00 90.25 212 MET A O 1
ATOM 1685 N N . PHE A 1 213 ? 12.672 -5.164 -20.818 1.00 88.56 213 PHE A N 1
ATOM 1686 C CA . PHE A 1 213 ? 12.134 -5.880 -19.658 1.00 88.56 213 PHE A CA 1
ATOM 1687 C C . PHE A 1 213 ? 11.622 -7.292 -19.980 1.00 88.56 213 PHE A C 1
ATOM 1689 O O . PHE A 1 213 ? 11.014 -7.942 -19.130 1.00 88.56 213 PHE A O 1
ATOM 1696 N N . SER A 1 214 ? 11.872 -7.822 -21.181 1.00 87.88 214 SER A N 1
ATOM 1697 C CA . SER A 1 214 ? 11.555 -9.227 -21.461 1.00 87.88 214 SER A CA 1
ATOM 1698 C C . SER A 1 214 ? 12.325 -10.128 -20.493 1.00 87.88 214 SER A C 1
ATOM 1700 O O . SER A 1 214 ? 13.551 -10.036 -20.418 1.00 87.88 214 SER A O 1
ATOM 1702 N N . GLY A 1 215 ? 11.602 -11.004 -19.791 1.00 84.12 215 GLY A N 1
ATOM 1703 C CA . GLY A 1 215 ? 12.167 -11.914 -18.796 1.00 84.12 215 GLY A CA 1
ATOM 1704 C C . GLY A 1 215 ? 12.320 -11.318 -17.394 1.00 84.12 215 GLY A C 1
ATOM 1705 O O . GLY A 1 215 ? 12.894 -11.988 -16.544 1.00 84.12 215 GLY A O 1
ATOM 1706 N N . PHE A 1 216 ? 11.808 -10.109 -17.123 1.00 84.06 216 PHE A N 1
ATOM 1707 C CA . PHE A 1 216 ? 11.942 -9.408 -15.831 1.00 84.06 216 PHE A CA 1
ATOM 1708 C C . PHE A 1 216 ? 11.510 -10.231 -14.606 1.00 84.06 216 PHE A C 1
ATOM 1710 O O . PHE A 1 216 ? 12.017 -10.043 -13.506 1.00 84.06 216 PHE A O 1
ATOM 1717 N N . GLN A 1 217 ? 10.586 -11.172 -14.791 1.00 80.94 217 GLN A N 1
ATOM 1718 C CA . GLN A 1 217 ? 10.129 -12.100 -13.758 1.00 80.94 217 GLN A CA 1
ATOM 1719 C C . GLN A 1 217 ? 11.182 -13.146 -13.345 1.00 80.94 217 GLN A C 1
ATOM 1721 O O . GLN A 1 217 ? 10.982 -13.863 -12.368 1.00 80.94 217 GLN A O 1
ATOM 1726 N N . GLN A 1 218 ? 12.278 -13.277 -14.097 1.00 78.81 218 GLN A N 1
ATOM 1727 C CA . GLN A 1 218 ? 13.376 -14.208 -13.842 1.00 78.81 218 GLN A CA 1
ATOM 1728 C C . GLN A 1 218 ? 14.620 -13.436 -13.391 1.00 78.81 218 GLN A C 1
ATOM 1730 O O . GLN A 1 218 ? 14.941 -12.392 -13.954 1.00 78.81 218 GLN A O 1
ATOM 1735 N N . LYS A 1 219 ? 15.376 -13.985 -12.429 1.00 71.12 219 LYS A N 1
ATOM 1736 C CA . LYS A 1 219 ? 16.594 -13.347 -11.883 1.00 71.12 219 LYS A CA 1
ATOM 1737 C C . LYS A 1 219 ? 17.634 -12.988 -12.958 1.00 71.12 219 LYS A C 1
ATOM 1739 O O . LYS A 1 219 ? 18.344 -12.004 -12.815 1.00 71.12 219 LYS A O 1
ATOM 1744 N N . ASN A 1 220 ? 17.702 -13.762 -14.041 1.00 71.69 220 ASN A N 1
ATOM 1745 C CA . ASN A 1 220 ? 18.635 -13.566 -15.151 1.00 71.69 220 ASN A CA 1
ATOM 1746 C C . ASN A 1 220 ? 17.998 -12.920 -16.395 1.00 71.69 220 ASN A C 1
ATOM 1748 O O . ASN A 1 220 ? 18.593 -12.989 -17.465 1.00 71.69 220 ASN A O 1
ATOM 1752 N N . PHE A 1 221 ? 16.790 -12.347 -16.313 1.00 76.62 221 PHE A N 1
ATOM 1753 C CA . PHE A 1 221 ? 16.106 -11.737 -17.466 1.00 76.62 221 PHE A CA 1
ATOM 1754 C C . PHE A 1 221 ? 15.953 -12.678 -18.680 1.00 76.62 221 PHE A C 1
ATOM 1756 O O . PHE A 1 221 ? 15.930 -12.234 -19.829 1.00 76.62 221 PHE A O 1
ATOM 1763 N N . SER A 1 222 ? 15.875 -13.993 -18.434 1.00 72.38 222 SER A N 1
ATOM 1764 C CA . SER A 1 222 ? 15.870 -15.041 -19.469 1.00 72.38 222 SER A CA 1
ATOM 1765 C C . SER A 1 222 ? 17.143 -15.112 -20.327 1.00 72.38 222 SER A C 1
ATOM 1767 O O . SER A 1 222 ? 17.147 -15.741 -21.386 1.00 72.38 222 SER A O 1
ATOM 1769 N N . VAL A 1 223 ? 18.240 -14.510 -19.865 1.00 68.12 223 VAL A N 1
ATOM 1770 C CA . VAL A 1 223 ? 19.558 -14.564 -20.496 1.00 68.12 223 VAL A CA 1
ATOM 1771 C C . VAL A 1 223 ? 20.257 -15.855 -20.036 1.00 68.12 223 VAL A C 1
ATOM 1773 O O . VAL A 1 223 ? 20.743 -15.949 -18.912 1.00 68.12 223 VAL A O 1
ATOM 1776 N N . ASN A 1 224 ? 20.267 -16.867 -20.914 1.00 61.59 224 ASN A N 1
ATOM 1777 C CA . ASN A 1 224 ? 20.899 -18.196 -20.786 1.00 61.59 224 ASN A CA 1
ATOM 1778 C C . ASN A 1 224 ? 20.272 -19.177 -19.763 1.00 61.59 224 ASN A C 1
ATOM 1780 O O . ASN A 1 224 ? 20.463 -19.071 -18.553 1.00 61.59 224 ASN A O 1
ATOM 1784 N N . SER A 1 225 ? 19.590 -20.219 -20.271 1.00 51.59 225 SER A N 1
ATOM 1785 C CA . SER A 1 225 ? 19.005 -21.319 -19.467 1.00 51.59 225 SER A CA 1
ATOM 1786 C C . SER A 1 225 ? 20.035 -22.249 -18.808 1.00 51.59 225 SER A C 1
ATOM 1788 O O . SER A 1 225 ? 19.700 -22.919 -17.837 1.00 51.59 225 SER A O 1
ATOM 1790 N N . GLU A 1 226 ? 21.283 -22.295 -19.283 1.00 49.53 226 GLU A N 1
ATOM 1791 C CA . GLU A 1 226 ? 22.297 -23.230 -18.759 1.00 49.53 226 GLU A CA 1
ATOM 1792 C C . GLU A 1 226 ? 22.908 -22.781 -17.417 1.00 49.53 226 GLU A C 1
ATOM 1794 O O . GLU A 1 226 ? 23.297 -23.617 -16.607 1.00 49.53 226 GLU A O 1
ATOM 1799 N N . SER A 1 227 ? 22.911 -21.476 -17.120 1.00 47.84 227 SER A N 1
ATOM 1800 C CA . SER A 1 227 ? 23.353 -20.930 -15.822 1.00 47.84 227 SER A CA 1
ATOM 1801 C C . SER A 1 227 ? 22.253 -20.957 -14.750 1.00 47.84 227 SER A C 1
ATOM 1803 O O . SER A 1 227 ? 22.546 -20.791 -13.566 1.00 47.84 227 SER A O 1
ATOM 1805 N N . ALA A 1 228 ? 20.989 -21.156 -15.136 1.00 45.66 228 ALA A N 1
ATOM 1806 C CA . ALA A 1 228 ? 19.844 -21.061 -14.231 1.00 45.66 228 ALA A CA 1
ATOM 1807 C C . ALA A 1 228 ? 19.719 -22.251 -13.258 1.00 45.66 228 ALA A C 1
ATOM 1809 O O . ALA A 1 228 ? 18.999 -22.155 -12.267 1.00 45.66 228 ALA A O 1
ATOM 1810 N N . MET A 1 229 ? 20.427 -23.361 -13.504 1.00 43.81 229 MET A N 1
ATOM 1811 C CA . MET A 1 229 ? 20.349 -24.570 -12.672 1.00 43.81 229 MET A CA 1
ATOM 1812 C C . MET A 1 229 ? 21.139 -24.502 -11.350 1.00 43.81 229 MET A C 1
ATOM 1814 O O . MET A 1 229 ? 21.033 -25.435 -10.558 1.00 43.81 229 MET A O 1
ATOM 1818 N N . VAL A 1 230 ? 21.905 -23.434 -11.077 1.00 46.84 230 VAL A N 1
ATOM 1819 C CA . VAL A 1 230 ? 22.850 -23.396 -9.932 1.00 46.84 230 VAL A CA 1
ATOM 1820 C C . VAL A 1 230 ? 22.591 -22.251 -8.935 1.00 46.84 230 VAL A C 1
ATOM 1822 O O . VAL A 1 230 ? 23.315 -22.111 -7.953 1.00 46.84 230 VAL A O 1
ATOM 1825 N N . MET A 1 231 ? 21.549 -21.437 -9.114 1.00 49.06 231 MET A N 1
ATOM 1826 C CA . MET A 1 231 ? 21.410 -20.209 -8.317 1.00 49.06 231 MET A CA 1
ATOM 1827 C C . MET A 1 231 ? 20.672 -20.448 -6.990 1.00 49.06 231 MET A C 1
ATOM 1829 O O . MET A 1 231 ? 19.440 -20.454 -6.930 1.00 49.06 231 MET A O 1
ATOM 1833 N N . ALA A 1 232 ? 21.443 -20.644 -5.917 1.00 52.41 232 ALA A N 1
ATOM 1834 C CA . ALA A 1 232 ? 20.965 -20.632 -4.536 1.00 52.41 232 ALA A CA 1
ATOM 1835 C C . ALA A 1 232 ? 20.488 -19.226 -4.097 1.00 52.41 232 ALA A C 1
ATOM 1837 O O . ALA A 1 232 ? 20.673 -18.226 -4.790 1.00 52.41 232 ALA A O 1
ATOM 1838 N N . ASP A 1 233 ? 19.864 -19.145 -2.921 1.00 51.09 233 ASP A N 1
ATOM 1839 C CA . ASP A 1 233 ? 19.285 -17.924 -2.328 1.00 51.09 233 ASP A CA 1
ATOM 1840 C C . ASP A 1 233 ? 20.311 -16.784 -2.081 1.00 51.09 233 ASP A C 1
ATOM 1842 O O . ASP A 1 233 ? 19.942 -15.616 -1.981 1.00 51.09 233 ASP A O 1
ATOM 1846 N N . ASP A 1 234 ? 21.609 -17.113 -2.082 1.00 52.56 234 ASP A N 1
ATOM 1847 C CA . ASP A 1 234 ? 22.764 -16.227 -1.826 1.00 52.56 234 ASP A CA 1
ATOM 1848 C C . ASP A 1 234 ? 23.090 -15.242 -2.979 1.00 52.56 234 ASP A C 1
ATOM 1850 O O . ASP A 1 234 ? 23.929 -14.357 -2.848 1.00 52.56 234 ASP A O 1
ATOM 1854 N N . ASP A 1 235 ? 22.415 -15.354 -4.128 1.00 63.41 235 ASP A N 1
ATOM 1855 C CA . ASP A 1 235 ? 22.811 -14.657 -5.365 1.00 63.41 235 ASP A CA 1
ATOM 1856 C C . ASP A 1 235 ? 22.255 -13.219 -5.504 1.00 63.41 235 ASP A C 1
ATOM 1858 O O . ASP A 1 235 ? 22.722 -12.415 -6.311 1.00 63.41 235 ASP A O 1
ATOM 1862 N N . THR A 1 236 ? 21.259 -12.845 -4.693 1.00 68.31 236 THR A N 1
ATOM 1863 C CA . THR A 1 236 ? 20.641 -11.501 -4.752 1.00 68.31 236 THR A CA 1
ATOM 1864 C C . THR A 1 236 ? 21.615 -10.400 -4.311 1.00 68.31 236 THR A C 1
ATOM 1866 O O . THR A 1 236 ? 21.633 -9.316 -4.896 1.00 68.31 236 THR A O 1
ATOM 1869 N N . ASP A 1 237 ? 22.458 -10.691 -3.314 1.00 71.38 237 ASP A N 1
ATOM 1870 C CA . ASP A 1 237 ? 23.529 -9.797 -2.847 1.00 71.38 237 ASP A CA 1
ATOM 1871 C C . ASP A 1 237 ? 24.547 -9.546 -3.971 1.00 71.38 237 ASP A C 1
ATOM 1873 O O . ASP A 1 237 ? 24.944 -8.409 -4.230 1.00 71.38 237 ASP A O 1
ATOM 1877 N N . THR A 1 238 ? 24.890 -10.604 -4.711 1.00 75.00 238 THR A N 1
ATOM 1878 C CA . THR A 1 238 ? 25.828 -10.585 -5.837 1.00 75.00 238 THR A CA 1
ATOM 1879 C C . THR A 1 238 ? 25.340 -9.697 -6.980 1.00 75.00 238 THR A C 1
ATOM 1881 O O . THR A 1 238 ? 26.084 -8.823 -7.430 1.00 75.00 238 THR A O 1
ATOM 1884 N N . PHE A 1 239 ? 24.088 -9.855 -7.427 1.00 75.00 239 PHE A N 1
ATOM 1885 C CA . PHE A 1 239 ? 23.508 -8.998 -8.473 1.00 75.00 239 PHE A CA 1
ATOM 1886 C C . PHE A 1 239 ? 23.468 -7.530 -8.063 1.00 75.00 239 PHE A C 1
ATOM 1888 O O . PHE A 1 239 ? 23.734 -6.643 -8.874 1.00 75.00 239 PHE A O 1
ATOM 1895 N N . PHE A 1 240 ? 23.173 -7.260 -6.795 1.00 76.06 240 PHE A N 1
ATOM 1896 C CA . PHE A 1 240 ? 23.108 -5.896 -6.309 1.00 76.06 240 PHE A CA 1
ATOM 1897 C C . PHE A 1 240 ? 24.494 -5.257 -6.189 1.00 76.06 240 PHE A C 1
ATOM 1899 O O . PHE A 1 240 ? 24.670 -4.111 -6.588 1.00 76.06 240 PHE A O 1
ATOM 1906 N N . ARG A 1 241 ? 25.517 -5.998 -5.745 1.00 77.44 241 ARG A N 1
ATOM 1907 C CA . ARG A 1 241 ? 26.912 -5.526 -5.800 1.00 77.44 241 ARG A CA 1
ATOM 1908 C C . ARG A 1 241 ? 27.366 -5.246 -7.227 1.00 77.44 241 ARG A C 1
ATOM 1910 O O . ARG A 1 241 ? 28.028 -4.238 -7.453 1.00 77.44 241 ARG A O 1
ATOM 1917 N N . GLN A 1 242 ? 26.991 -6.101 -8.181 1.00 77.62 242 GLN A N 1
ATOM 1918 C CA . GLN A 1 242 ? 27.255 -5.861 -9.603 1.00 77.62 242 GLN A CA 1
ATOM 1919 C C . GLN A 1 242 ? 26.563 -4.580 -10.083 1.00 77.62 242 GLN A C 1
ATOM 1921 O O . GLN A 1 242 ? 27.200 -3.757 -10.732 1.00 77.62 242 GLN A O 1
ATOM 1926 N N . PHE A 1 243 ? 25.300 -4.362 -9.708 1.00 81.44 243 PHE A N 1
ATOM 1927 C CA . PHE A 1 243 ? 24.601 -3.109 -9.988 1.00 81.44 243 PHE A CA 1
ATOM 1928 C C . PHE A 1 243 ? 25.322 -1.900 -9.376 1.00 81.44 243 PHE A C 1
ATOM 1930 O O . PHE A 1 243 ? 25.549 -0.925 -10.081 1.00 81.44 243 PHE A O 1
ATOM 1937 N N . LEU A 1 244 ? 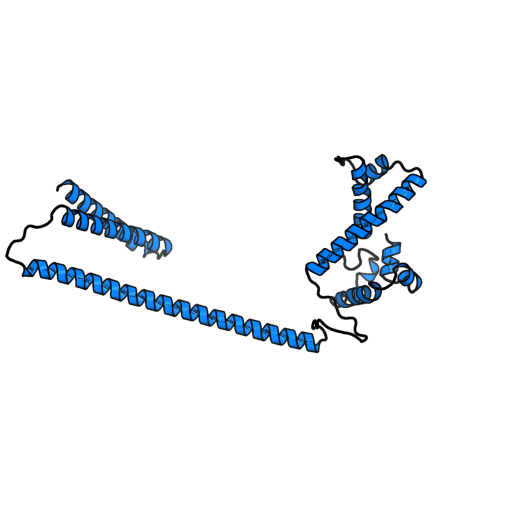25.739 -1.954 -8.107 1.00 81.25 244 LEU A N 1
ATOM 1938 C CA . LEU A 1 244 ? 26.454 -0.846 -7.461 1.00 81.25 244 LEU A CA 1
ATOM 1939 C C . LEU A 1 244 ? 27.809 -0.552 -8.101 1.00 81.25 244 LEU A C 1
ATOM 1941 O O . LEU A 1 244 ? 28.199 0.609 -8.161 1.00 81.25 244 LEU A O 1
ATOM 1945 N N . ALA A 1 245 ? 28.508 -1.576 -8.589 1.00 82.00 245 ALA A N 1
ATOM 1946 C CA . ALA A 1 245 ? 29.747 -1.395 -9.336 1.00 82.00 245 ALA A CA 1
ATOM 1947 C C . ALA A 1 245 ? 29.507 -0.729 -10.702 1.00 82.00 245 ALA A C 1
ATOM 1949 O O . ALA A 1 245 ? 30.354 0.022 -11.173 1.00 82.00 245 ALA A O 1
ATOM 1950 N N . LEU A 1 246 ? 28.354 -0.991 -11.326 1.00 82.56 246 LEU A N 1
ATOM 1951 C CA . LEU A 1 246 ? 28.024 -0.508 -12.667 1.00 82.56 246 LEU A CA 1
ATOM 1952 C C . LEU A 1 246 ? 27.256 0.820 -12.686 1.00 82.56 246 LEU A C 1
ATOM 1954 O O . LEU A 1 246 ? 27.346 1.537 -13.674 1.00 82.56 246 LEU A O 1
ATOM 1958 N N . LYS A 1 247 ? 26.506 1.169 -11.633 1.00 80.56 247 LYS A N 1
ATOM 1959 C CA . LYS A 1 247 ? 25.559 2.302 -11.658 1.00 80.56 247 LYS A CA 1
ATOM 1960 C C . LYS A 1 247 ? 26.214 3.664 -11.909 1.00 80.56 247 LYS A C 1
ATOM 1962 O O . LYS A 1 247 ? 25.561 4.548 -12.450 1.00 80.56 247 LYS A O 1
ATOM 1967 N N . ASP A 1 248 ? 27.470 3.823 -11.489 1.00 80.00 248 ASP A N 1
ATOM 1968 C CA . ASP A 1 248 ? 28.239 5.065 -11.637 1.00 80.00 248 ASP A CA 1
ATOM 1969 C C . ASP A 1 248 ? 29.251 4.982 -12.796 1.00 80.00 248 ASP A C 1
ATOM 1971 O O . ASP A 1 248 ? 29.945 5.959 -13.078 1.00 80.00 248 ASP A O 1
ATOM 1975 N N . MET A 1 249 ? 29.358 3.825 -13.461 1.00 85.69 249 MET A N 1
ATOM 1976 C CA . MET A 1 249 ? 30.201 3.645 -14.642 1.00 85.69 249 MET A CA 1
ATOM 1977 C C . MET A 1 249 ? 29.447 4.044 -15.909 1.00 85.69 249 MET A C 1
ATOM 1979 O O . MET A 1 249 ? 28.240 3.824 -16.029 1.00 85.69 249 MET A O 1
ATOM 1983 N N . ASP A 1 250 ? 30.174 4.574 -16.894 1.00 89.12 250 ASP A N 1
ATOM 1984 C CA . ASP A 1 250 ? 29.609 4.745 -18.227 1.00 89.12 250 ASP A CA 1
ATOM 1985 C C . ASP A 1 250 ? 29.275 3.363 -18.835 1.00 89.12 250 ASP A C 1
ATOM 1987 O O . ASP A 1 250 ? 30.115 2.453 -18.800 1.00 89.12 250 ASP A O 1
ATOM 1991 N N . PRO A 1 251 ? 28.064 3.163 -19.391 1.00 87.25 251 PRO A N 1
ATOM 1992 C CA . PRO A 1 251 ? 27.666 1.873 -19.948 1.00 87.25 251 PRO A CA 1
ATOM 1993 C C . PRO A 1 251 ? 28.576 1.365 -21.074 1.00 87.25 251 PRO A C 1
ATOM 1995 O O . PRO A 1 251 ? 28.750 0.154 -21.206 1.00 87.25 251 PRO A O 1
ATOM 1998 N N . LEU A 1 252 ? 29.158 2.253 -21.889 1.00 89.00 252 LEU A N 1
ATOM 1999 C CA . LEU A 1 252 ? 30.068 1.859 -22.967 1.00 89.00 252 LEU A CA 1
ATOM 2000 C C . LEU A 1 252 ? 31.432 1.448 -22.410 1.00 89.00 252 LEU A C 1
ATOM 2002 O O . LEU A 1 252 ? 31.996 0.457 -22.877 1.00 89.00 252 LEU A O 1
ATOM 2006 N N . ASP A 1 253 ? 31.920 2.134 -21.377 1.00 90.19 253 ASP A N 1
ATOM 2007 C CA . ASP A 1 253 ? 33.157 1.759 -20.683 1.00 90.19 253 ASP A CA 1
ATOM 2008 C C . ASP A 1 253 ? 33.016 0.405 -19.972 1.00 90.19 253 ASP A C 1
ATOM 2010 O O . ASP A 1 253 ? 33.921 -0.436 -20.026 1.00 90.19 253 ASP A O 1
ATOM 2014 N N . ALA A 1 254 ? 31.859 0.146 -19.354 1.00 87.00 254 ALA A N 1
ATOM 2015 C CA . ALA A 1 254 ? 31.552 -1.144 -18.738 1.00 87.00 254 ALA A CA 1
ATOM 2016 C C . ALA A 1 254 ? 31.567 -2.289 -19.767 1.00 87.00 254 ALA A C 1
ATOM 2018 O O . ALA A 1 254 ? 32.180 -3.334 -19.528 1.00 87.00 254 ALA A O 1
ATOM 2019 N N . LEU A 1 255 ? 30.949 -2.074 -20.936 1.00 87.94 255 LEU A N 1
ATOM 2020 C CA . LEU A 1 255 ? 30.962 -3.036 -22.042 1.00 87.94 255 LEU A CA 1
ATOM 2021 C C . LEU A 1 255 ? 32.359 -3.223 -22.639 1.00 87.94 255 LEU A C 1
ATOM 2023 O O . LEU A 1 255 ? 32.721 -4.345 -22.983 1.00 87.94 255 LEU A O 1
ATOM 2027 N N . GLY A 1 256 ? 33.147 -2.151 -22.750 1.00 87.62 256 GLY A N 1
ATOM 2028 C CA . GLY A 1 256 ? 34.519 -2.208 -23.253 1.00 87.62 256 GLY A CA 1
ATOM 2029 C C . GLY A 1 256 ? 35.468 -2.960 -22.318 1.00 87.62 256 GLY A C 1
ATOM 2030 O O . GLY A 1 256 ? 36.347 -3.681 -22.785 1.00 87.62 256 GLY A O 1
ATOM 2031 N N . THR A 1 257 ? 35.268 -2.831 -21.004 1.00 87.88 257 THR A N 1
ATOM 2032 C CA . THR A 1 257 ? 36.113 -3.466 -19.980 1.00 87.88 257 THR A CA 1
ATOM 2033 C C . THR A 1 257 ? 35.846 -4.965 -19.862 1.00 87.88 257 THR A C 1
ATOM 2035 O O . THR A 1 257 ? 36.784 -5.752 -19.743 1.00 87.88 257 THR A O 1
ATOM 2038 N N . ASN A 1 258 ? 34.575 -5.377 -19.886 1.00 84.75 258 ASN A N 1
ATOM 2039 C CA . ASN A 1 258 ? 34.204 -6.789 -19.849 1.00 84.75 258 ASN A CA 1
ATOM 2040 C C . ASN A 1 258 ? 32.966 -7.068 -20.723 1.00 84.75 258 ASN A C 1
ATOM 2042 O O . ASN A 1 258 ? 31.834 -7.077 -20.216 1.00 84.75 258 ASN A O 1
ATOM 2046 N N . PRO A 1 259 ? 33.175 -7.351 -22.023 1.00 85.44 259 PRO A N 1
ATOM 2047 C CA . PRO A 1 259 ? 32.091 -7.656 -22.949 1.00 85.44 259 PRO A CA 1
ATOM 2048 C C . PRO A 1 259 ? 31.283 -8.891 -22.543 1.00 85.44 259 PRO A C 1
ATOM 2050 O O . PRO A 1 259 ? 30.094 -8.950 -22.832 1.00 85.44 259 PRO A O 1
ATOM 2053 N N . ASP A 1 260 ? 31.889 -9.868 -21.868 1.00 84.94 260 ASP A N 1
ATOM 2054 C CA . ASP A 1 260 ? 31.235 -11.125 -21.473 1.00 84.94 260 ASP A CA 1
ATOM 2055 C C . ASP A 1 260 ? 30.653 -11.092 -20.054 1.00 84.94 260 ASP A C 1
ATOM 2057 O O . ASP A 1 260 ? 30.244 -12.116 -19.509 1.00 84.94 260 ASP A O 1
ATOM 2061 N N . SER A 1 261 ? 30.560 -9.900 -19.458 1.00 84.25 261 SER A N 1
ATOM 2062 C CA . SER A 1 261 ? 29.819 -9.677 -18.216 1.00 84.25 261 SER A CA 1
ATOM 2063 C C . SER A 1 261 ? 28.321 -9.960 -18.380 1.00 84.25 261 SER A C 1
ATOM 2065 O O . SER A 1 261 ? 27.775 -9.867 -19.478 1.00 84.25 261 SER A O 1
ATOM 2067 N N . ASN A 1 262 ? 27.615 -10.206 -17.270 1.00 81.19 262 ASN A N 1
ATOM 2068 C CA . ASN A 1 262 ? 26.150 -10.339 -17.267 1.00 81.19 262 ASN A CA 1
ATOM 2069 C C . ASN A 1 262 ? 25.455 -9.160 -17.970 1.00 81.19 262 ASN A C 1
ATOM 2071 O O . ASN A 1 262 ? 24.506 -9.363 -18.726 1.00 81.19 262 ASN A O 1
ATOM 2075 N N . PHE A 1 263 ? 25.964 -7.939 -17.770 1.00 84.31 263 PHE A N 1
ATOM 2076 C CA . PHE A 1 263 ? 25.477 -6.742 -18.452 1.00 84.31 263 PHE A CA 1
ATOM 2077 C C . PHE A 1 263 ? 25.729 -6.796 -19.967 1.00 84.31 263 PHE A C 1
ATOM 2079 O O . PHE A 1 263 ? 24.821 -6.531 -20.747 1.00 84.31 263 PHE A O 1
ATOM 2086 N N . GLY A 1 264 ? 26.917 -7.221 -20.403 1.00 87.31 264 GLY A N 1
ATOM 2087 C CA . GLY A 1 264 ? 27.230 -7.376 -21.825 1.00 87.31 264 GLY A CA 1
ATOM 2088 C C . GLY A 1 264 ? 26.431 -8.475 -22.524 1.00 87.31 264 GLY A C 1
ATOM 2089 O O . GLY A 1 264 ? 25.955 -8.274 -23.644 1.00 87.31 264 GLY A O 1
ATOM 2090 N N . ILE A 1 265 ? 26.206 -9.608 -21.855 1.00 86.31 265 ILE A N 1
ATOM 2091 C CA . ILE A 1 265 ? 25.339 -10.675 -22.369 1.00 86.31 265 ILE A CA 1
ATOM 2092 C C . ILE A 1 265 ? 23.893 -10.166 -22.467 1.00 86.31 265 ILE A C 1
ATOM 2094 O O . ILE A 1 265 ? 23.245 -10.374 -23.494 1.00 86.31 265 ILE A O 1
ATOM 2098 N N . PHE A 1 266 ? 23.408 -9.441 -21.451 1.00 86.19 266 PHE A N 1
ATOM 2099 C CA . PHE A 1 266 ? 22.098 -8.793 -21.494 1.00 86.19 266 PHE A CA 1
ATOM 2100 C C . PHE A 1 266 ? 21.990 -7.845 -22.695 1.00 86.19 266 PHE A C 1
ATOM 2102 O O . PHE A 1 266 ? 21.087 -8.025 -23.509 1.00 86.19 266 PHE A O 1
ATOM 2109 N N . CYS A 1 267 ? 22.934 -6.918 -22.878 1.00 87.75 267 CYS A N 1
ATOM 2110 C CA . CYS A 1 267 ? 22.929 -5.973 -23.997 1.00 87.75 267 CYS A CA 1
ATOM 2111 C C . CYS A 1 267 ? 22.940 -6.653 -25.373 1.00 87.75 267 CYS A C 1
ATOM 2113 O O . CYS A 1 267 ? 22.295 -6.153 -26.283 1.00 87.75 267 CYS A O 1
ATOM 2115 N N . ARG A 1 268 ? 23.630 -7.790 -25.546 1.00 86.56 268 ARG A N 1
ATOM 2116 C CA . ARG A 1 268 ? 23.608 -8.549 -26.814 1.00 86.56 268 ARG A CA 1
ATOM 2117 C C . ARG A 1 268 ? 22.298 -9.288 -27.067 1.00 86.56 268 ARG A C 1
ATOM 2119 O O . ARG A 1 268 ? 21.986 -9.597 -28.213 1.00 86.56 268 ARG A O 1
ATOM 2126 N N . SER A 1 269 ? 21.579 -9.639 -26.004 1.00 85.19 269 SER A N 1
ATOM 2127 C CA . SER A 1 269 ? 20.316 -10.375 -26.100 1.00 85.19 269 SER A CA 1
ATOM 2128 C C . SER A 1 269 ? 19.117 -9.492 -26.465 1.00 85.19 269 SER A C 1
ATOM 2130 O O . SER A 1 269 ? 18.068 -10.027 -26.831 1.00 85.19 269 SER A O 1
ATOM 2132 N N . LYS A 1 270 ? 19.248 -8.168 -26.316 1.00 84.81 270 LYS A N 1
ATOM 2133 C CA . LYS A 1 270 ? 18.185 -7.180 -26.535 1.00 84.81 270 LYS A CA 1
ATOM 2134 C C . LYS A 1 270 ? 18.356 -6.470 -27.869 1.00 84.81 270 LYS A C 1
ATOM 2136 O O . LYS A 1 270 ? 17.310 -6.277 -28.529 1.00 84.81 270 LYS A O 1
#

Radius of gyration: 40.88 Å; chains: 1; bounding box: 95×45×102 Å

Foldseek 3Di:
DVVLVVVLVVLVVQLVVLVVQLVVCVVVPDVVSNVVSVVSNVVSVVVNVVSVVVVCVVCPDDDDDDPPPVVVVVVVVVVVVVVVVVVVVVVVVVVVVVVVVVVVVVVVVVVVVVVVVVVVVQVVCVVVVQDDDDDDDDDDDLHQPDPDPVVVVVVVVVVLVVLLVVLVVVVVVCVVVVHDLVVVLCVQPNPDDDPDPVCSSVSSSVSVCCLLQQLVVPPLSPLDPVVRPDDDPPCVVVVSVVCSVPVPPDLVVVCVVPCPDSSNSSVVSD

Sequence (270 aa):
MEALISNLFGNISSLKSAYIELQSAHTPYDPEKIQAADKVVISELKNLSELKHFYRENNPKPVCVSPQDSRLAAEIQEQQSLLKTYEVMVKKFQSEIQNKDSEITQMLQKIDEANQKRLKLEKNLKLRGMSTNEGSGGDGNLQFPDLTTELFISTYEAAAKAVHDFSKPLINMMKAAGWDLDSAANSIEPDVVYAKRPHKKYAFESYICQRMFSGFQQKNFSVNSESAMVMADDDTDTFFRQFLALKDMDPLDALGTNPDSNFGIFCRSK

InterPro domains:
  IPR006943 Domain of unknown function DUF641, plant [PF04859] (1-123)
  IPR040225 Protein gravitropic in the light 1-like [PTHR31161] (1-270)

Organism: Arabidopsis lyrata subsp. lyrata (NCBI:txid81972)

Secondary structure (DSSP, 8-state):
-HHHHHHHHHHHHHHHHHHHHHHHHBTTB-HHHHHHHHHHHHHHHHHHHHHHHHHHHHSPPP---S-HHHHHHHHHHHHHHHHHHHHHHHHHHHHHHHHHHHHHHHHHHHHHHHHHHHHHHHHHHHHTT----------S--PPPP--HHHHHHHHHHHHHHHHHHHHHHHHHHHHTT--HHHHHHHHSTT---SSGGGGHHHHHHHHHHHHTTTTTSTTTT--TTSGGG--TTHHHHHHHHHHHHTTS-HHHHHHH-TTSHHHHHHHH-